Protein AF-A0A972U482-F1 (afdb_monomer)

Structure (mmCIF, N/CA/C/O backbone):
data_AF-A0A972U482-F1
#
_entry.id   AF-A0A972U482-F1
#
loop_
_atom_site.group_PDB
_atom_site.id
_atom_site.type_symbol
_atom_site.label_atom_id
_atom_site.label_alt_id
_atom_site.label_comp_id
_atom_site.label_asym_id
_atom_site.label_entity_id
_atom_site.label_seq_id
_atom_site.pdbx_PDB_ins_code
_atom_site.Cartn_x
_atom_site.Cartn_y
_atom_site.Cartn_z
_atom_site.occupancy
_atom_site.B_iso_or_equiv
_atom_site.auth_seq_id
_atom_site.auth_comp_id
_atom_site.auth_asym_id
_atom_site.auth_atom_id
_atom_site.pdbx_PDB_model_num
ATOM 1 N N . MET A 1 1 ? -13.721 5.093 20.689 1.00 85.69 1 MET A N 1
ATOM 2 C CA . MET A 1 1 ? -13.398 3.864 19.956 1.00 85.69 1 MET A CA 1
ATOM 3 C C . MET A 1 1 ? -12.427 4.243 18.854 1.00 85.69 1 MET A C 1
ATOM 5 O O . MET A 1 1 ? -12.702 5.208 18.143 1.00 85.69 1 MET A O 1
ATOM 9 N N . ALA A 1 2 ? -11.275 3.592 18.804 1.00 95.69 2 ALA A N 1
ATOM 10 C CA . ALA A 1 2 ? -10.227 3.776 17.815 1.00 95.69 2 ALA A CA 1
ATOM 11 C C . ALA A 1 2 ? -10.295 2.629 16.798 1.00 95.69 2 ALA A C 1
ATOM 13 O O . ALA A 1 2 ? -10.333 1.465 17.185 1.00 95.69 2 ALA A O 1
ATOM 14 N N . HIS A 1 3 ? -10.320 2.949 15.506 1.00 97.50 3 HIS A N 1
ATOM 15 C CA . HIS A 1 3 ? -10.452 1.966 14.426 1.00 97.50 3 HIS A CA 1
ATOM 16 C C . HIS A 1 3 ? -9.366 2.202 13.384 1.00 97.50 3 HIS A C 1
ATOM 18 O O . HIS A 1 3 ? -9.288 3.292 12.827 1.00 97.50 3 HIS A O 1
ATOM 24 N N . ALA A 1 4 ? -8.544 1.198 13.095 1.00 97.38 4 ALA A N 1
ATOM 25 C CA . ALA A 1 4 ? -7.578 1.234 12.006 1.00 97.38 4 ALA A CA 1
ATOM 26 C C . ALA A 1 4 ? -8.095 0.490 10.767 1.00 97.38 4 ALA A C 1
ATOM 28 O O . ALA A 1 4 ? -8.377 -0.702 10.830 1.00 97.38 4 ALA A O 1
ATOM 29 N N . TYR A 1 5 ? -8.130 1.161 9.619 1.00 97.56 5 TYR A N 1
ATOM 30 C CA . TYR A 1 5 ? -8.167 0.522 8.307 1.00 97.56 5 TYR A CA 1
ATOM 31 C C . TYR A 1 5 ? -6.741 0.383 7.779 1.00 97.56 5 TYR A C 1
ATOM 33 O O . TYR A 1 5 ? -6.047 1.384 7.600 1.00 97.56 5 TYR A O 1
ATOM 41 N N . VAL A 1 6 ? -6.297 -0.838 7.493 1.00 95.81 6 VAL A N 1
ATOM 42 C CA . VAL A 1 6 ? -4.950 -1.117 6.984 1.00 95.81 6 VAL A CA 1
ATOM 43 C C . VAL A 1 6 ? -5.038 -1.611 5.551 1.00 95.81 6 VAL A C 1
ATOM 45 O O . VAL A 1 6 ? -5.328 -2.772 5.280 1.00 95.81 6 VAL A O 1
ATOM 48 N N . HIS A 1 7 ? -4.766 -0.722 4.605 1.00 94.44 7 HIS A N 1
ATOM 49 C CA . HIS A 1 7 ? -4.665 -1.082 3.202 1.00 94.44 7 HIS A CA 1
ATOM 50 C C . HIS A 1 7 ? -3.297 -1.702 2.903 1.00 94.44 7 HIS A C 1
ATOM 52 O O . HIS A 1 7 ? -2.284 -1.004 2.803 1.00 94.44 7 HIS A O 1
ATOM 58 N N . ILE A 1 8 ? -3.273 -3.020 2.744 1.00 90.69 8 ILE A N 1
ATOM 59 C CA . ILE A 1 8 ? -2.047 -3.786 2.480 1.00 90.69 8 ILE A CA 1
ATOM 60 C C . ILE A 1 8 ? -1.769 -3.920 0.979 1.00 90.69 8 ILE A C 1
ATOM 62 O O . ILE A 1 8 ? -0.627 -4.118 0.577 1.00 90.69 8 ILE A O 1
ATOM 66 N N . GLY A 1 9 ? -2.804 -3.724 0.150 1.00 74.62 9 GLY A N 1
ATOM 67 C CA . GLY A 1 9 ? -2.741 -3.788 -1.310 1.00 74.62 9 GLY A CA 1
ATOM 68 C C . GLY A 1 9 ? -2.150 -5.094 -1.861 1.00 74.62 9 GLY A C 1
ATOM 69 O O . GLY A 1 9 ? -1.860 -6.036 -1.136 1.00 74.62 9 GLY A O 1
ATOM 70 N N . THR A 1 10 ? -1.939 -5.115 -3.173 1.00 75.94 10 THR A N 1
ATOM 71 C CA . THR A 1 10 ? -0.952 -5.956 -3.879 1.00 75.94 10 THR A CA 1
ATOM 72 C C . THR A 1 10 ? -0.289 -5.083 -4.940 1.00 75.94 10 THR A C 1
ATOM 74 O O . THR A 1 10 ? -0.834 -4.025 -5.293 1.00 75.94 10 THR A O 1
ATOM 77 N N . GLU A 1 11 ? 0.886 -5.462 -5.452 1.00 71.62 11 GLU A N 1
ATOM 78 C CA . GLU A 1 11 ? 1.509 -4.650 -6.495 1.00 71.62 11 GLU A CA 1
ATOM 79 C C . GLU A 1 11 ? 0.549 -4.395 -7.663 1.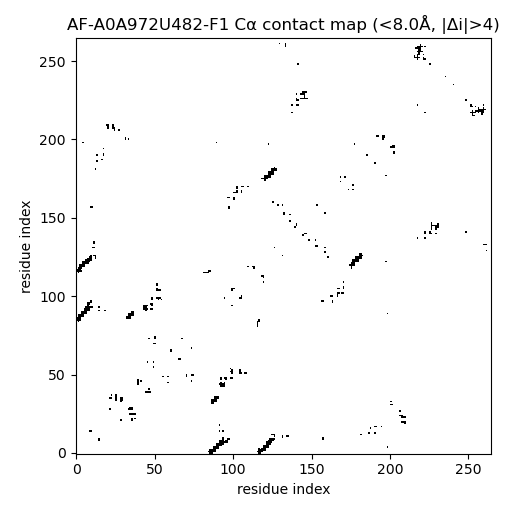00 71.62 11 GLU A C 1
ATOM 81 O O . GLU A 1 11 ? -0.231 -5.245 -8.086 1.00 71.62 11 GLU A O 1
ATOM 86 N N . LYS A 1 12 ? 0.646 -3.194 -8.238 1.00 74.94 12 LYS A N 1
ATOM 87 C CA . LYS A 1 12 ? -0.073 -2.813 -9.468 1.00 74.94 12 LYS A CA 1
ATOM 88 C C . LYS A 1 12 ? -1.600 -2.714 -9.331 1.00 74.94 12 LYS A C 1
ATOM 90 O O . LYS A 1 12 ? -2.283 -2.734 -10.352 1.00 74.94 12 LYS A O 1
ATOM 95 N N . THR A 1 13 ? -2.120 -2.493 -8.125 1.00 77.44 13 THR A N 1
ATOM 96 C CA . THR A 1 13 ? -3.551 -2.215 -7.844 1.00 77.44 13 THR A CA 1
ATOM 97 C C . THR A 1 13 ? -3.868 -0.725 -7.653 1.00 77.44 13 THR A C 1
ATOM 99 O O . THR A 1 13 ? -4.856 -0.346 -7.035 1.00 77.44 13 THR A O 1
ATOM 102 N N . GLY A 1 14 ? -3.009 0.169 -8.154 1.00 79.19 14 GLY A N 1
ATOM 103 C CA . GLY A 1 14 ? -3.200 1.616 -7.988 1.00 79.19 14 GLY A CA 1
ATOM 104 C C . GLY A 1 14 ? -2.832 2.153 -6.597 1.00 79.19 14 GLY A C 1
ATOM 105 O O . GLY A 1 14 ? -3.101 3.319 -6.312 1.00 79.19 14 GLY A O 1
ATOM 106 N N . THR A 1 15 ? -2.138 1.356 -5.774 1.00 83.31 15 THR A N 1
ATOM 107 C CA . THR A 1 15 ? -1.610 1.720 -4.441 1.00 83.31 15 THR A CA 1
ATOM 108 C C . THR A 1 15 ? -0.932 3.090 -4.414 1.00 83.31 15 THR A C 1
ATOM 110 O O . THR A 1 15 ? -1.210 3.899 -3.536 1.00 83.31 15 THR A O 1
ATOM 113 N N . THR A 1 16 ? -0.088 3.393 -5.408 1.00 84.38 16 THR A N 1
ATOM 114 C CA . THR A 1 16 ? 0.618 4.680 -5.504 1.00 84.38 16 THR A CA 1
ATOM 115 C C . THR A 1 16 ? -0.351 5.849 -5.662 1.00 84.38 16 THR A C 1
ATOM 117 O O . THR A 1 16 ? -0.156 6.883 -5.032 1.00 84.38 16 THR A O 1
ATOM 120 N N . TYR A 1 17 ? -1.397 5.691 -6.478 1.00 86.75 17 TYR A N 1
ATOM 121 C CA . TYR A 1 17 ? -2.392 6.742 -6.674 1.00 86.75 17 TYR A CA 1
ATOM 122 C C . TYR A 1 17 ? -3.230 6.948 -5.409 1.00 86.75 17 TYR A C 1
ATOM 124 O O . TYR A 1 17 ? -3.394 8.085 -4.983 1.00 86.75 17 TYR A O 1
ATOM 132 N N . ILE A 1 18 ? -3.672 5.860 -4.764 1.00 90.12 18 ILE A N 1
ATOM 133 C CA . ILE A 1 18 ? -4.380 5.911 -3.474 1.00 90.12 18 ILE A CA 1
ATOM 134 C C . ILE A 1 18 ? -3.522 6.625 -2.423 1.00 90.12 18 ILE A C 1
ATOM 136 O O . ILE A 1 18 ? -3.987 7.549 -1.767 1.00 90.12 18 ILE A O 1
ATOM 140 N N . GLN A 1 19 ? -2.253 6.242 -2.286 1.00 89.12 19 GLN A N 1
ATOM 141 C CA . GLN A 1 19 ? -1.325 6.849 -1.332 1.00 89.12 19 GLN A CA 1
ATOM 142 C C . GLN A 1 19 ? -1.083 8.337 -1.615 1.00 89.12 19 GLN A C 1
ATOM 144 O O . GLN A 1 19 ? -1.146 9.144 -0.690 1.00 89.12 19 GLN A O 1
ATOM 149 N N . ASP A 1 20 ? -0.821 8.717 -2.871 1.00 88.44 20 ASP A N 1
ATOM 150 C CA . ASP A 1 20 ? -0.643 10.123 -3.249 1.00 88.44 20 ASP A CA 1
ATOM 151 C C . ASP A 1 20 ? -1.928 10.931 -2.969 1.00 88.44 20 ASP A C 1
ATOM 153 O O . ASP A 1 20 ? -1.845 12.041 -2.448 1.00 88.44 20 ASP A O 1
ATOM 157 N N . PHE A 1 21 ? -3.109 10.360 -3.235 1.00 92.38 21 PHE A N 1
ATOM 158 C CA . PHE A 1 21 ? -4.401 10.988 -2.949 1.00 92.38 21 PHE A CA 1
ATOM 159 C C . PHE A 1 21 ? -4.624 11.189 -1.445 1.00 92.38 21 PHE A C 1
ATOM 161 O O . PHE A 1 21 ? -4.938 12.298 -1.015 1.00 92.38 21 PHE A O 1
ATOM 168 N N . LEU A 1 22 ? -4.412 10.148 -0.633 1.00 92.56 22 LEU A N 1
ATOM 169 C CA . LEU A 1 22 ? -4.522 10.222 0.827 1.00 92.56 22 LEU A CA 1
ATOM 170 C C . LEU A 1 22 ? -3.564 11.268 1.406 1.00 92.56 22 LEU A C 1
ATOM 172 O O . LEU A 1 22 ? -3.938 12.032 2.292 1.00 92.56 22 LEU A O 1
ATOM 176 N N . LYS A 1 23 ? -2.344 11.353 0.863 1.00 91.81 23 LYS A N 1
ATOM 177 C CA . LYS A 1 23 ? -1.357 12.356 1.267 1.00 91.81 23 LYS A CA 1
ATOM 178 C C . LYS A 1 23 ? -1.821 13.772 0.963 1.00 91.81 23 LYS A C 1
ATOM 180 O O . LYS A 1 23 ? -1.714 14.635 1.828 1.00 91.81 23 LYS A O 1
ATOM 185 N N . THR A 1 24 ? -2.293 14.008 -0.260 1.00 92.62 24 THR A N 1
ATOM 186 C CA . THR A 1 24 ? -2.811 15.312 -0.685 1.00 92.62 24 THR A CA 1
ATOM 187 C C . THR A 1 24 ? -3.995 15.743 0.181 1.00 92.62 24 THR A C 1
ATOM 189 O O . THR A 1 24 ? -4.099 16.914 0.519 1.00 92.62 24 THR A O 1
ATOM 192 N N . ASN A 1 25 ? -4.834 14.800 0.611 1.00 94.50 25 ASN A N 1
ATOM 193 C CA . ASN A 1 25 ? -6.072 15.083 1.333 1.00 94.50 25 ASN A CA 1
ATOM 194 C C . ASN A 1 25 ? -5.978 14.894 2.855 1.00 94.50 25 ASN A C 1
ATOM 196 O O . ASN A 1 25 ? -7.012 14.879 3.514 1.00 94.50 25 ASN A O 1
ATOM 200 N N . ALA A 1 26 ? -4.785 14.750 3.442 1.00 94.19 26 ALA A N 1
ATOM 201 C CA . ALA A 1 26 ? -4.640 14.386 4.857 1.00 94.19 26 ALA A CA 1
ATOM 202 C C . ALA A 1 26 ? -5.379 15.342 5.818 1.00 94.19 26 ALA A C 1
ATOM 204 O O . ALA A 1 26 ? -6.002 14.893 6.779 1.00 94.19 26 ALA A O 1
ATOM 205 N N . GLU A 1 27 ? -5.361 16.648 5.534 1.00 94.00 27 GLU A N 1
ATOM 206 C CA . GLU A 1 27 ? -6.088 17.656 6.320 1.00 94.00 27 GLU A CA 1
ATOM 207 C C . GLU A 1 27 ? -7.610 17.543 6.145 1.00 94.00 27 GLU A C 1
ATOM 209 O O . GLU A 1 27 ? -8.354 17.583 7.123 1.00 94.00 27 GLU A O 1
ATOM 214 N N . LEU A 1 28 ? -8.087 17.338 4.914 1.00 94.44 28 LEU A N 1
ATOM 215 C CA . LEU A 1 28 ? -9.513 17.139 4.639 1.00 94.44 28 LEU A CA 1
ATOM 216 C C . LEU A 1 28 ? -10.029 15.834 5.261 1.00 94.44 28 LEU A C 1
ATOM 218 O O . LEU A 1 28 ? -11.151 15.794 5.758 1.00 94.44 28 LEU A O 1
ATOM 222 N N . ILE A 1 29 ? -9.216 14.777 5.277 1.00 95.25 29 ILE A N 1
ATOM 223 C CA . ILE A 1 29 ? -9.533 13.506 5.939 1.00 95.25 29 ILE A CA 1
ATOM 224 C C . ILE A 1 29 ? -9.696 13.736 7.453 1.00 95.25 29 ILE A C 1
ATOM 226 O O . ILE A 1 29 ? -10.693 13.290 8.022 1.00 95.25 29 ILE A O 1
ATOM 230 N N . ALA A 1 30 ? -8.808 14.529 8.071 1.00 94.06 30 ALA A N 1
ATOM 231 C CA . ALA A 1 30 ? -8.920 14.942 9.477 1.00 94.06 30 ALA A CA 1
ATOM 232 C C . ALA A 1 30 ? -10.211 15.712 9.773 1.00 94.06 30 ALA A C 1
ATOM 234 O O . ALA A 1 30 ? -10.893 15.421 10.756 1.00 94.06 30 ALA A O 1
ATOM 235 N N . LEU A 1 31 ? -10.602 16.639 8.896 1.00 93.06 31 LEU A N 1
ATOM 236 C CA . LEU A 1 31 ? -11.870 17.366 9.022 1.00 93.06 31 LEU A CA 1
ATOM 237 C C . LEU A 1 31 ? -13.105 16.460 8.890 1.00 93.06 31 LEU A C 1
ATOM 239 O O . LEU A 1 31 ? -14.163 16.800 9.413 1.00 93.06 31 LEU A O 1
ATOM 243 N N . ASN A 1 32 ? -12.968 15.304 8.237 1.00 91.31 32 ASN A N 1
ATOM 244 C CA . ASN A 1 32 ? -14.014 14.286 8.117 1.00 91.31 32 ASN A CA 1
ATOM 245 C C . ASN A 1 32 ? -13.913 13.185 9.194 1.00 91.31 32 ASN A C 1
ATOM 247 O O . ASN A 1 32 ? -14.545 12.140 9.063 1.00 91.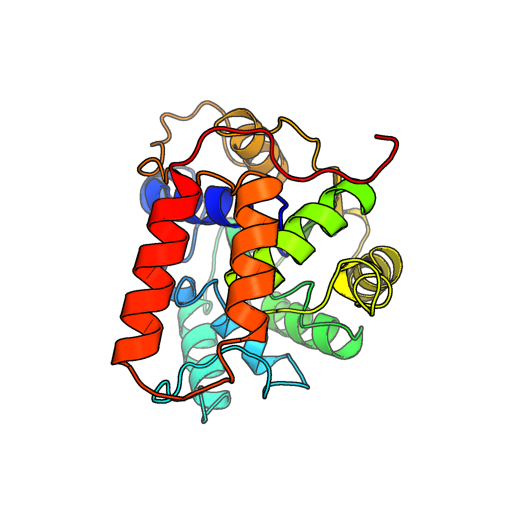31 32 ASN A O 1
ATOM 251 N N . GLY A 1 33 ? -13.154 13.416 10.273 1.00 90.88 33 GLY A N 1
ATOM 252 C CA . GLY A 1 33 ? -13.123 12.536 11.446 1.00 90.88 33 GLY A CA 1
ATOM 253 C C . GLY A 1 33 ? -12.229 11.301 11.313 1.00 90.88 33 GLY A C 1
ATOM 254 O O . GLY A 1 33 ? -12.388 10.355 12.085 1.00 90.88 33 GLY A O 1
ATOM 255 N N . ALA A 1 34 ? -11.297 11.298 10.359 1.00 95.19 34 ALA A N 1
ATOM 256 C CA . ALA A 1 34 ? -10.331 10.221 10.177 1.00 95.19 34 ALA A CA 1
ATOM 257 C C . ALA A 1 34 ? -8.895 10.750 10.088 1.00 95.19 34 ALA A C 1
ATOM 259 O O . ALA A 1 34 ? -8.657 11.915 9.805 1.00 95.19 34 ALA A O 1
ATOM 260 N N . HIS A 1 35 ? -7.905 9.892 10.281 1.00 94.69 35 HIS A N 1
ATOM 261 C CA . HIS A 1 35 ? -6.501 10.270 10.291 1.00 94.69 35 HIS A CA 1
ATOM 262 C C . HIS A 1 35 ? -5.736 9.481 9.241 1.00 94.69 35 HIS A C 1
ATOM 264 O O . HIS A 1 35 ? -5.738 8.251 9.239 1.00 94.69 35 HIS A O 1
ATOM 270 N N . PHE A 1 36 ? -5.039 10.199 8.361 1.00 92.88 36 PHE A N 1
ATOM 271 C CA . PHE A 1 36 ? -4.052 9.605 7.472 1.00 92.88 36 PHE A CA 1
ATOM 272 C C . PHE A 1 36 ? -2.638 10.029 7.908 1.00 92.88 36 PHE A C 1
ATOM 274 O O . PHE A 1 36 ? -2.239 11.180 7.698 1.00 92.88 36 PHE A O 1
ATOM 281 N N . PRO A 1 37 ? -1.866 9.134 8.544 1.00 87.25 37 PRO A N 1
ATOM 282 C CA . PRO A 1 37 ? -0.574 9.462 9.127 1.00 87.25 37 PRO A CA 1
ATOM 283 C C . PRO A 1 37 ? 0.527 9.595 8.062 1.00 87.25 37 PRO A C 1
ATOM 285 O O . PRO A 1 37 ? 1.253 8.658 7.723 1.00 87.25 37 PRO A O 1
ATOM 288 N N . THR A 1 38 ? 0.698 10.814 7.548 1.00 82.62 38 THR A N 1
ATOM 289 C CA . THR A 1 38 ? 1.663 11.130 6.477 1.00 82.62 38 THR A CA 1
ATOM 290 C C . THR A 1 38 ? 3.128 10.897 6.863 1.00 82.62 38 THR A C 1
ATOM 292 O O . THR A 1 38 ? 3.974 10.721 5.985 1.00 82.62 38 THR A O 1
ATOM 295 N N . TYR A 1 39 ? 3.445 10.849 8.158 1.00 74.38 39 TYR A N 1
ATOM 296 C CA . TYR A 1 39 ? 4.802 10.629 8.664 1.00 74.38 39 TYR A CA 1
ATOM 297 C C . TYR A 1 39 ? 5.336 9.213 8.397 1.00 74.38 39 TYR A C 1
ATOM 299 O O . TYR A 1 39 ? 6.554 9.028 8.341 1.00 74.38 39 TYR A O 1
ATOM 307 N N . PHE A 1 40 ? 4.466 8.222 8.170 1.00 65.50 40 PHE A N 1
ATOM 308 C CA . PHE A 1 40 ? 4.911 6.891 7.752 1.00 65.50 40 PHE A CA 1
ATOM 309 C C . PHE A 1 40 ? 5.315 6.855 6.270 1.00 65.50 40 PHE A C 1
ATOM 311 O O . PHE A 1 40 ? 6.093 5.989 5.876 1.00 65.50 40 PHE A O 1
ATOM 318 N N . MET A 1 41 ? 4.874 7.816 5.443 1.00 64.19 41 MET A N 1
ATOM 319 C CA . MET A 1 41 ? 4.953 7.737 3.973 1.00 64.19 41 MET A CA 1
ATOM 320 C C . MET A 1 41 ? 6.353 7.866 3.367 1.00 64.19 41 MET A C 1
ATOM 322 O O . MET A 1 41 ? 6.509 7.934 2.141 1.00 64.19 41 MET A O 1
ATOM 326 N N . PHE A 1 42 ? 7.399 7.877 4.186 1.00 58.12 42 PHE A N 1
ATOM 327 C CA . PHE A 1 42 ? 8.746 7.718 3.671 1.00 58.12 42 PHE A CA 1
ATOM 328 C C . PHE A 1 42 ? 8.889 6.335 3.013 1.00 58.12 42 PHE A C 1
ATOM 330 O O . PHE A 1 42 ? 8.593 5.311 3.622 1.00 58.12 42 PHE A O 1
ATOM 337 N N . ARG A 1 43 ? 9.320 6.315 1.741 1.00 58.47 43 ARG A N 1
ATOM 338 C CA . ARG A 1 43 ? 9.561 5.093 0.945 1.00 58.47 43 ARG A CA 1
ATOM 339 C C . ARG A 1 43 ? 8.407 4.075 1.013 1.00 58.47 43 ARG A C 1
ATOM 341 O O . ARG A 1 43 ? 8.636 2.918 1.322 1.00 58.47 43 ARG A O 1
ATOM 348 N N . ARG A 1 44 ? 7.172 4.495 0.704 1.00 63.31 44 ARG A N 1
ATOM 349 C CA . ARG A 1 44 ? 5.984 3.607 0.643 1.00 63.31 44 ARG A CA 1
ATOM 350 C C . ARG A 1 44 ? 5.671 2.883 1.961 1.00 63.31 44 ARG A C 1
ATOM 352 O O . ARG A 1 44 ? 5.219 1.743 1.946 1.00 63.31 44 ARG A O 1
ATOM 359 N N . ASN A 1 45 ? 5.889 3.560 3.088 1.00 69.06 45 ASN A N 1
ATOM 360 C CA . ASN A 1 45 ? 5.562 3.055 4.422 1.00 69.06 45 ASN A CA 1
ATOM 361 C C . ASN A 1 45 ? 6.367 1.823 4.860 1.00 69.06 45 ASN A C 1
ATOM 363 O O . ASN A 1 45 ? 5.924 1.087 5.733 1.00 69.06 45 ASN A O 1
ATOM 367 N N . LEU A 1 46 ? 7.588 1.634 4.341 1.00 72.38 46 LEU A N 1
ATOM 368 C CA . LEU A 1 46 ? 8.481 0.548 4.773 1.00 72.38 46 LEU A CA 1
ATOM 369 C C . LEU A 1 46 ? 8.742 0.531 6.286 1.00 72.38 46 LEU A C 1
ATOM 371 O O . LEU A 1 46 ? 8.989 -0.530 6.847 1.00 72.38 46 LEU A O 1
ATOM 375 N N . ARG A 1 47 ? 8.630 1.679 6.967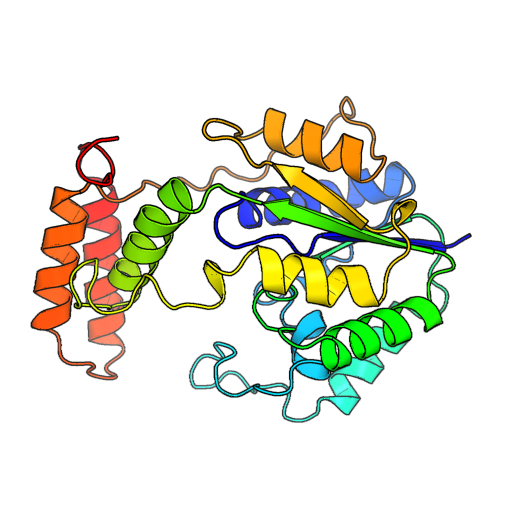 1.00 76.81 47 ARG A N 1
ATOM 376 C CA . ARG A 1 47 ? 8.739 1.760 8.433 1.00 76.81 47 ARG A CA 1
ATOM 377 C C . ARG A 1 47 ? 7.667 0.948 9.172 1.00 76.81 47 ARG A C 1
ATOM 379 O O . ARG A 1 47 ? 7.929 0.546 10.293 1.00 76.81 47 ARG A O 1
ATOM 386 N N . LEU A 1 48 ? 6.511 0.700 8.548 1.00 81.50 48 LEU A N 1
ATOM 387 C CA . LEU A 1 48 ? 5.452 -0.163 9.086 1.00 81.50 48 LEU A CA 1
ATOM 388 C C . LEU A 1 48 ? 5.701 -1.656 8.823 1.00 81.50 48 LEU A C 1
ATOM 390 O O . LEU A 1 48 ? 5.018 -2.486 9.401 1.00 81.50 48 LEU A O 1
ATOM 394 N N . VAL A 1 49 ? 6.647 -1.998 7.943 1.00 84.25 49 VAL A N 1
ATOM 395 C CA . VAL A 1 49 ? 6.878 -3.375 7.472 1.00 84.25 49 VAL A CA 1
ATOM 396 C C . VAL A 1 49 ? 8.155 -3.959 8.067 1.00 84.25 49 VAL A C 1
ATOM 398 O O . VAL A 1 49 ? 8.151 -5.064 8.597 1.00 84.25 49 VAL A O 1
ATOM 401 N N . VAL A 1 50 ? 9.249 -3.192 8.017 1.00 83.00 50 VAL A N 1
ATOM 402 C CA . VAL A 1 50 ? 10.597 -3.613 8.441 1.00 83.00 50 VAL A CA 1
ATOM 403 C C . VAL A 1 50 ? 10.646 -4.225 9.848 1.00 83.00 50 VAL A C 1
ATOM 405 O O . VAL A 1 50 ? 11.367 -5.212 10.006 1.00 83.00 50 VAL A O 1
ATOM 408 N N . PRO A 1 51 ? 9.931 -3.701 10.868 1.00 85.88 51 PRO A N 1
ATOM 409 C CA . PRO A 1 51 ? 10.002 -4.284 12.206 1.00 85.88 51 PRO A CA 1
ATOM 410 C C . PRO A 1 51 ? 9.516 -5.735 12.267 1.00 85.88 51 PRO A C 1
ATOM 412 O O . PRO A 1 51 ? 10.063 -6.528 13.033 1.00 85.88 51 PRO A O 1
ATOM 415 N N . PHE A 1 52 ? 8.542 -6.082 11.425 1.00 88.44 52 PHE A N 1
ATOM 416 C CA . PHE A 1 52 ? 7.836 -7.361 11.461 1.00 88.44 52 PHE A CA 1
ATOM 417 C C . PHE A 1 52 ? 8.354 -8.358 10.424 1.00 88.44 52 PHE A C 1
ATOM 419 O O . PHE A 1 52 ? 8.259 -9.554 10.656 1.00 88.44 52 PHE A O 1
ATOM 426 N N . ALA A 1 53 ? 8.955 -7.890 9.327 1.00 84.75 53 ALA A N 1
ATOM 427 C CA . ALA A 1 53 ? 9.533 -8.763 8.309 1.00 84.75 53 ALA A CA 1
ATOM 428 C C . ALA A 1 53 ? 10.800 -9.477 8.818 1.00 84.75 53 ALA A C 1
ATOM 430 O O . ALA A 1 53 ? 11.721 -8.842 9.356 1.00 84.75 53 ALA A O 1
ATOM 431 N N . ARG A 1 54 ? 10.872 -10.793 8.601 1.00 74.44 54 ARG A N 1
ATOM 432 C CA . ARG A 1 54 ? 12.018 -11.656 8.911 1.00 74.44 54 ARG A CA 1
ATOM 433 C C . ARG A 1 54 ? 13.157 -11.442 7.921 1.00 74.44 54 ARG A C 1
ATOM 435 O O . ARG A 1 54 ? 14.310 -11.317 8.332 1.00 74.44 54 ARG A O 1
ATOM 442 N N . GLU A 1 55 ? 12.838 -11.358 6.631 1.00 68.94 55 GLU A N 1
ATOM 443 C CA . GLU A 1 55 ? 13.805 -11.086 5.564 1.00 68.94 55 GLU A CA 1
ATOM 444 C C . GLU A 1 55 ? 13.860 -9.588 5.251 1.00 68.94 55 GLU A C 1
ATOM 446 O O . GLU A 1 55 ? 12.968 -8.995 4.642 1.00 68.94 55 GLU A O 1
ATOM 451 N N . ARG A 1 56 ? 14.937 -8.951 5.719 1.00 66.44 56 ARG A N 1
ATOM 452 C CA . ARG A 1 56 ? 15.104 -7.488 5.694 1.00 66.44 56 ARG A CA 1
ATOM 453 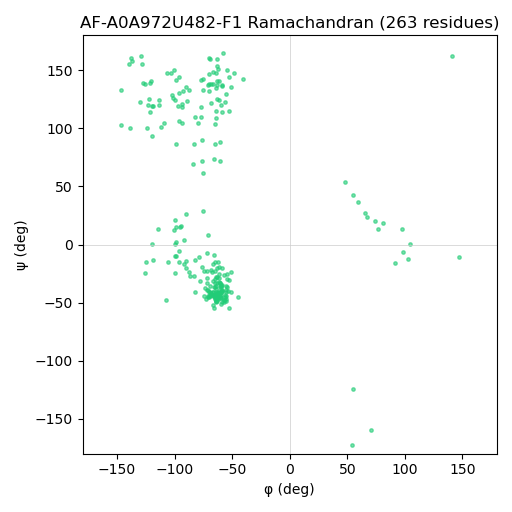C C . ARG A 1 56 ? 16.086 -7.010 4.627 1.00 66.44 56 ARG A C 1
ATOM 455 O O . ARG A 1 56 ? 16.090 -5.822 4.308 1.00 66.44 56 ARG A O 1
ATOM 462 N N . ASP A 1 57 ? 16.884 -7.924 4.079 1.00 51.75 57 ASP A N 1
ATOM 463 C CA . ASP A 1 57 ? 18.001 -7.623 3.177 1.00 51.75 57 ASP A CA 1
ATOM 464 C C . ASP A 1 57 ? 17.536 -7.160 1.786 1.00 51.75 57 ASP A C 1
ATOM 466 O O . ASP A 1 57 ? 18.179 -6.311 1.170 1.00 51.75 57 ASP A O 1
ATOM 470 N N . ASP A 1 58 ? 16.362 -7.620 1.343 1.00 50.41 58 ASP A N 1
ATOM 471 C CA . ASP A 1 58 ? 15.762 -7.246 0.055 1.00 50.41 58 ASP A CA 1
ATOM 472 C C . ASP A 1 58 ? 14.829 -6.031 0.154 1.00 50.41 58 ASP A C 1
ATOM 474 O O . ASP A 1 58 ? 14.114 -5.685 -0.796 1.00 50.41 58 ASP A O 1
ATOM 478 N N . ILE A 1 59 ? 14.712 -5.407 1.329 1.00 56.31 59 ILE A N 1
ATOM 479 C CA . ILE A 1 59 ? 13.983 -4.147 1.471 1.00 56.31 59 ILE A CA 1
ATOM 480 C C . ILE A 1 59 ? 14.909 -3.069 0.915 1.00 56.31 59 ILE A C 1
ATOM 482 O O . ILE A 1 59 ? 15.948 -2.791 1.494 1.00 56.31 59 ILE A O 1
ATOM 486 N N . ASP A 1 60 ? 14.546 -2.522 -0.244 1.00 47.53 60 ASP A N 1
ATOM 487 C CA . ASP A 1 60 ? 15.369 -1.695 -1.138 1.00 47.53 60 ASP A CA 1
ATOM 488 C C . ASP A 1 60 ? 15.875 -0.386 -0.471 1.00 47.53 60 ASP A C 1
ATOM 490 O O . ASP A 1 60 ? 15.409 0.731 -0.741 1.00 47.53 60 ASP A O 1
ATOM 494 N N . PHE A 1 61 ? 16.832 -0.515 0.451 1.00 48.53 61 PHE A N 1
ATOM 495 C CA . PHE A 1 61 ? 17.624 0.571 1.008 1.00 48.53 61 PHE A CA 1
ATOM 496 C C . PHE A 1 61 ? 18.670 0.932 -0.042 1.00 48.53 61 PHE A C 1
ATOM 498 O O . PHE A 1 61 ? 19.505 0.113 -0.425 1.00 48.53 61 PHE A O 1
ATOM 505 N N . LYS A 1 62 ? 18.646 2.169 -0.552 1.00 39.12 62 LYS A N 1
ATOM 506 C CA . LYS A 1 62 ? 19.689 2.585 -1.495 1.00 39.12 62 LYS A CA 1
ATOM 507 C C . LYS A 1 62 ? 21.048 2.529 -0.789 1.00 39.12 62 LYS A C 1
ATOM 509 O O . LYS A 1 62 ? 21.112 2.816 0.402 1.00 39.12 62 LYS A O 1
ATOM 514 N N . PRO A 1 63 ? 22.156 2.283 -1.506 1.00 34.62 63 PRO A N 1
ATOM 515 C CA . PRO A 1 63 ? 23.492 2.412 -0.932 1.00 34.62 63 PRO A CA 1
ATOM 516 C C . PRO A 1 63 ? 23.679 3.798 -0.285 1.00 34.62 63 PRO A C 1
ATOM 518 O O . PRO A 1 63 ? 23.631 4.818 -0.977 1.00 34.62 63 PRO A O 1
ATOM 521 N N . GLY A 1 64 ? 23.853 3.831 1.041 1.00 37.84 64 GLY A N 1
ATOM 522 C CA . GLY A 1 64 ? 23.944 5.053 1.855 1.00 37.84 64 GLY A CA 1
ATOM 523 C C . GLY A 1 64 ? 22.677 5.412 2.646 1.00 37.84 64 GLY A C 1
ATOM 524 O O . GLY A 1 64 ? 22.752 6.245 3.550 1.00 37.84 64 GLY A O 1
ATOM 525 N N . ASP A 1 65 ? 21.543 4.768 2.362 1.00 45.34 65 ASP A N 1
ATOM 526 C CA . ASP A 1 65 ? 20.405 4.740 3.273 1.00 45.34 65 ASP A CA 1
ATOM 527 C C . ASP A 1 65 ? 20.837 3.897 4.478 1.00 45.34 65 ASP A C 1
ATOM 529 O O . ASP A 1 65 ? 21.228 2.735 4.343 1.00 45.34 65 ASP A O 1
ATOM 533 N N . LYS A 1 66 ? 20.788 4.479 5.677 1.00 45.91 66 LYS A N 1
ATOM 534 C CA . LYS A 1 66 ? 20.767 3.651 6.874 1.00 45.91 66 LYS A CA 1
ATOM 535 C C . LYS A 1 66 ? 19.455 2.875 6.768 1.00 45.91 66 LYS A C 1
ATOM 537 O O . LYS A 1 66 ? 18.392 3.474 6.935 1.00 45.91 66 LYS A O 1
ATOM 542 N N . SER A 1 67 ? 19.515 1.567 6.496 1.00 50.53 67 SER A N 1
ATOM 543 C CA . SER A 1 67 ? 18.507 0.665 7.065 1.00 50.53 67 SER A CA 1
ATOM 544 C C . SER A 1 67 ? 18.267 1.134 8.503 1.00 50.53 67 SER A C 1
ATOM 546 O O . SER A 1 67 ? 19.234 1.612 9.118 1.00 50.53 67 SER A O 1
ATOM 548 N N . PRO A 1 68 ? 17.043 1.113 9.052 1.00 53.56 68 PRO A N 1
ATOM 549 C CA . PRO A 1 68 ? 16.908 1.278 10.480 1.00 53.56 68 PRO A CA 1
ATOM 550 C C . PRO A 1 68 ? 17.668 0.113 11.117 1.00 53.56 68 PRO A C 1
ATOM 552 O O . PRO A 1 68 ? 17.134 -0.960 11.350 1.00 53.56 68 PRO A O 1
ATOM 555 N N . THR A 1 69 ? 18.965 0.318 11.343 1.00 57.56 69 THR A N 1
ATOM 556 C CA . THR A 1 69 ? 19.856 -0.603 12.039 1.00 57.56 69 THR A CA 1
ATOM 557 C C . THR A 1 69 ? 19.382 -0.787 13.472 1.00 57.56 69 THR A C 1
ATOM 559 O O . THR A 1 69 ? 19.806 -1.720 14.137 1.00 57.56 69 THR A O 1
ATOM 562 N N . ASP A 1 70 ? 18.499 0.107 13.918 1.00 73.94 70 ASP A N 1
ATOM 563 C CA . ASP A 1 70 ? 17.820 0.094 15.191 1.00 73.94 70 ASP A CA 1
ATOM 564 C C . ASP A 1 70 ? 16.303 0.025 14.955 1.00 73.94 70 ASP A C 1
ATOM 566 O O . ASP A 1 70 ? 15.637 1.027 14.681 1.00 73.94 70 ASP A O 1
ATOM 570 N N . ILE A 1 71 ? 15.780 -1.199 14.959 1.00 79.38 71 ILE A N 1
ATOM 571 C CA . ILE A 1 71 ? 14.348 -1.480 14.803 1.00 79.38 71 ILE A CA 1
ATOM 572 C C . ILE A 1 71 ? 13.585 -1.076 16.056 1.00 79.38 71 ILE A C 1
ATOM 574 O O . ILE A 1 71 ? 12.467 -0.580 15.939 1.00 79.38 71 ILE A O 1
ATOM 578 N N . ASP A 1 72 ? 14.212 -1.209 17.221 1.00 80.94 72 ASP A N 1
ATOM 579 C CA . ASP A 1 72 ? 13.630 -0.809 18.496 1.00 80.94 72 ASP A CA 1
ATOM 580 C C . ASP A 1 72 ? 13.381 0.703 18.505 1.00 80.94 72 ASP A C 1
ATOM 582 O O . ASP A 1 72 ? 12.303 1.150 18.885 1.00 80.94 72 ASP A O 1
ATOM 586 N N . ALA A 1 73 ? 14.315 1.501 17.977 1.00 81.12 73 ALA A N 1
ATOM 587 C CA . ALA A 1 73 ? 14.109 2.937 17.798 1.00 81.12 73 ALA A CA 1
ATOM 588 C C . ALA A 1 73 ? 13.000 3.270 16.787 1.00 81.12 73 ALA A C 1
ATOM 590 O O . ALA A 1 73 ? 12.316 4.284 16.940 1.00 81.12 73 ALA A O 1
ATOM 591 N N . VAL A 1 74 ? 12.813 2.450 15.741 1.00 82.00 74 VAL A N 1
ATOM 592 C CA . VAL A 1 74 ? 11.675 2.631 14.829 1.00 82.00 74 VAL A CA 1
ATOM 593 C C . VAL A 1 74 ? 10.382 2.377 15.572 1.00 82.00 74 VAL A C 1
ATOM 595 O O . VAL A 1 74 ? 9.549 3.275 15.554 1.00 82.00 74 VAL A O 1
ATOM 598 N N . LEU A 1 75 ? 10.241 1.210 16.208 1.00 84.69 75 LEU A N 1
ATOM 599 C CA . LEU A 1 75 ? 9.050 0.828 16.965 1.00 84.69 75 LEU A CA 1
ATOM 600 C C . LEU A 1 75 ? 8.726 1.871 18.029 1.00 84.69 75 LEU A C 1
ATOM 602 O O . LEU A 1 75 ? 7.611 2.366 18.035 1.00 84.69 75 LEU A O 1
ATOM 606 N N . LEU A 1 76 ? 9.714 2.328 18.801 1.00 87.25 76 LEU A N 1
ATOM 607 C CA . LEU A 1 76 ? 9.521 3.376 19.802 1.00 87.25 76 LEU A CA 1
ATOM 608 C C . LEU A 1 76 ? 8.933 4.670 19.204 1.00 87.25 76 LEU A C 1
ATOM 610 O O . LEU A 1 76 ? 7.982 5.216 19.754 1.00 87.25 76 LEU A O 1
ATOM 614 N N . ASP A 1 77 ? 9.439 5.147 18.057 1.00 85.50 77 ASP A N 1
ATOM 615 C CA . ASP A 1 77 ? 8.858 6.316 17.367 1.00 85.50 77 ASP A CA 1
ATOM 616 C C . ASP A 1 77 ? 7.448 6.034 16.823 1.00 85.50 77 ASP A C 1
ATOM 618 O O . ASP A 1 77 ? 6.639 6.957 16.753 1.00 85.50 77 ASP A O 1
ATOM 622 N N . LEU A 1 78 ? 7.123 4.801 16.414 1.00 86.44 78 LEU A N 1
ATOM 623 C CA . LEU A 1 78 ? 5.752 4.470 16.004 1.00 86.44 78 LEU A CA 1
ATOM 624 C C . LEU A 1 78 ? 4.819 4.440 17.223 1.00 86.44 78 LEU A C 1
ATOM 626 O O . LEU A 1 78 ? 3.746 5.041 17.173 1.00 86.44 78 LEU A O 1
ATOM 630 N N . ASP A 1 79 ? 5.250 3.805 18.309 1.00 90.38 79 ASP A N 1
ATOM 631 C CA . ASP A 1 79 ? 4.508 3.648 19.555 1.00 90.38 79 ASP A CA 1
ATOM 632 C C . ASP A 1 79 ? 4.171 5.012 20.161 1.00 90.38 79 ASP A C 1
ATOM 634 O O . ASP A 1 79 ? 3.024 5.265 20.524 1.00 90.38 79 ASP A O 1
ATOM 638 N N . GLU A 1 80 ? 5.135 5.938 20.202 1.00 90.31 80 GLU A N 1
ATOM 639 C CA . GLU A 1 80 ? 4.911 7.311 20.671 1.00 90.31 80 GLU A CA 1
ATOM 640 C C . GLU A 1 80 ? 3.847 8.048 19.844 1.00 90.31 80 GLU A C 1
ATOM 642 O O . GLU A 1 80 ? 3.078 8.842 20.386 1.00 90.31 80 GLU A O 1
ATOM 647 N N . ARG A 1 81 ? 3.777 7.787 18.534 1.00 89.00 81 ARG A N 1
ATOM 648 C CA . ARG A 1 81 ? 2.835 8.458 17.623 1.00 89.00 81 ARG A CA 1
ATOM 649 C C . ARG A 1 81 ? 1.443 7.840 17.620 1.00 89.00 81 ARG A C 1
ATOM 651 O O . ARG A 1 81 ? 0.486 8.535 17.286 1.00 89.00 81 ARG A O 1
ATOM 658 N N . LEU A 1 82 ? 1.346 6.550 17.928 1.00 91.44 82 LEU A N 1
ATOM 659 C CA . LEU A 1 82 ? 0.083 5.818 18.025 1.00 91.44 82 LEU A CA 1
ATOM 660 C C . LEU A 1 82 ? -0.489 5.828 19.446 1.00 91.44 82 LEU A C 1
ATOM 662 O O . LEU A 1 82 ? -1.678 5.570 19.632 1.00 91.44 82 LEU A O 1
ATOM 666 N N . SER A 1 83 ? 0.323 6.163 20.449 1.00 91.75 83 SER A N 1
ATOM 667 C CA . SER A 1 83 ? -0.120 6.289 21.833 1.00 91.75 83 SER A CA 1
ATOM 668 C C . SER A 1 83 ? -1.276 7.284 21.955 1.00 91.75 83 SER A C 1
ATOM 670 O O . SER A 1 83 ? -1.174 8.451 21.575 1.00 91.75 83 SER A O 1
ATOM 672 N N . GLY A 1 84 ? -2.402 6.807 22.489 1.00 89.31 84 GLY A N 1
ATOM 673 C CA . GLY A 1 84 ? -3.617 7.606 22.628 1.00 89.31 84 GLY A CA 1
ATOM 674 C C . GLY A 1 84 ? -4.370 7.850 21.318 1.00 89.31 84 GLY A C 1
ATOM 675 O O . GLY A 1 84 ? -5.156 8.797 21.262 1.00 89.31 84 GLY A O 1
ATOM 676 N N . ALA A 1 85 ? -4.152 7.029 20.282 1.00 91.75 85 ALA A N 1
ATOM 677 C CA . ALA A 1 85 ? -4.930 7.075 19.050 1.00 91.75 85 ALA A CA 1
ATOM 678 C C . ALA A 1 85 ? -6.440 7.028 19.338 1.00 91.75 85 ALA A C 1
ATOM 680 O O . ALA A 1 85 ? -6.934 6.262 20.164 1.00 91.75 85 ALA A O 1
ATOM 681 N N . GLN A 1 86 ? -7.189 7.884 18.645 1.00 92.25 86 GLN A N 1
ATOM 682 C CA . GLN A 1 86 ? -8.646 7.946 18.709 1.00 92.25 86 GLN A CA 1
ATOM 683 C C . GLN A 1 86 ? -9.218 8.111 17.305 1.00 92.25 86 GLN A C 1
ATOM 685 O O . GLN A 1 86 ? -8.534 8.593 16.399 1.00 92.25 86 GLN A O 1
ATOM 690 N N . GLY A 1 87 ? -10.488 7.736 17.147 1.00 94.00 87 GLY A N 1
ATOM 691 C CA . GLY A 1 87 ? -11.203 7.853 15.881 1.00 94.00 87 GLY A CA 1
ATOM 692 C C . GLY A 1 87 ? -10.708 6.865 14.829 1.00 94.00 87 GLY A C 1
ATOM 693 O O . GLY A 1 87 ? -10.096 5.844 15.147 1.00 94.00 87 GLY A O 1
ATOM 694 N N . THR A 1 88 ? -10.997 7.171 13.569 1.00 96.50 88 THR A N 1
ATOM 695 C CA . THR A 1 88 ? -10.636 6.313 12.438 1.00 96.50 88 THR A CA 1
ATOM 696 C C . THR A 1 88 ? -9.235 6.645 11.942 1.00 96.50 88 THR A C 1
ATOM 698 O O . THR A 1 88 ? -8.916 7.807 11.724 1.00 96.50 88 THR A O 1
ATOM 701 N N . TRP A 1 89 ? -8.402 5.639 11.713 1.00 96.44 89 TRP A N 1
ATOM 702 C CA . TRP A 1 89 ? -7.064 5.762 11.144 1.00 96.44 89 TRP A CA 1
ATOM 703 C C . TRP A 1 89 ? -6.970 4.950 9.862 1.00 96.44 89 TRP A C 1
ATOM 705 O O . TRP A 1 89 ? -7.509 3.854 9.776 1.00 96.44 89 TRP A O 1
ATOM 715 N N . ILE A 1 90 ? -6.283 5.484 8.857 1.00 95.38 90 ILE A N 1
ATOM 716 C CA . ILE A 1 90 ? -6.113 4.828 7.560 1.00 95.38 90 ILE A CA 1
ATOM 717 C C . ILE A 1 90 ? -4.623 4.653 7.310 1.00 95.38 90 ILE A C 1
ATOM 719 O O . ILE A 1 90 ? -3.895 5.618 7.105 1.00 95.38 90 ILE A O 1
ATOM 723 N N . PHE A 1 91 ? -4.166 3.412 7.277 1.00 93.00 91 PHE A N 1
ATOM 724 C CA . PHE A 1 91 ? -2.812 3.037 6.899 1.00 93.00 91 PHE A CA 1
ATOM 725 C C . PHE A 1 91 ? -2.826 2.481 5.477 1.00 93.00 91 PHE A C 1
ATOM 727 O O . PHE A 1 91 ? -3.801 1.870 5.049 1.00 93.00 91 PHE A O 1
ATOM 734 N N . SER A 1 92 ? -1.755 2.692 4.713 1.00 90.06 92 SER A N 1
ATOM 735 C CA . SER A 1 92 ? -1.661 2.163 3.347 1.00 90.06 92 SER A CA 1
ATOM 736 C C . SER A 1 92 ? -0.228 1.790 3.009 1.00 90.06 92 SER A C 1
ATOM 738 O O . SER A 1 92 ? 0.570 2.671 2.713 1.00 90.06 92 SER A O 1
ATOM 740 N N . ALA A 1 93 ? 0.125 0.508 3.029 1.00 86.88 93 ALA A N 1
ATOM 741 C CA . ALA A 1 93 ? 1.494 0.040 2.818 1.00 86.88 93 ALA A CA 1
ATOM 742 C C . ALA A 1 93 ? 1.522 -1.219 1.937 1.00 86.88 93 ALA A C 1
ATOM 744 O O . ALA A 1 93 ? 1.333 -2.328 2.416 1.00 86.88 93 ALA A O 1
ATOM 745 N N . GLU A 1 94 ? 1.825 -1.033 0.647 1.00 78.06 94 GLU A N 1
ATOM 746 C CA . GLU A 1 94 ? 1.903 -2.094 -0.383 1.00 78.06 94 GLU A CA 1
ATOM 747 C C . GLU A 1 94 ? 2.901 -3.213 -0.044 1.00 78.06 94 GLU A C 1
ATOM 749 O O . GLU A 1 94 ? 2.776 -4.340 -0.511 1.00 78.06 94 GLU A O 1
ATOM 754 N N . HIS A 1 95 ? 3.917 -2.906 0.763 1.00 81.50 95 HIS A N 1
ATOM 755 C CA . HIS A 1 95 ? 4.919 -3.890 1.153 1.00 81.50 95 HIS A CA 1
ATOM 756 C C . HIS A 1 95 ? 4.446 -4.833 2.266 1.00 81.50 95 HIS A C 1
ATOM 758 O O . HIS A 1 95 ? 5.111 -5.833 2.490 1.00 81.50 95 HIS A O 1
ATOM 764 N N . LEU A 1 96 ? 3.312 -4.566 2.929 1.00 88.19 96 LEU A N 1
ATOM 765 C CA . LEU A 1 96 ? 2.784 -5.469 3.957 1.00 88.19 96 LEU A CA 1
ATOM 766 C C . LEU A 1 96 ? 2.413 -6.831 3.361 1.00 88.19 96 LEU A C 1
ATOM 768 O O . LEU A 1 96 ? 2.861 -7.847 3.871 1.00 88.19 96 LEU A O 1
ATOM 772 N N . SER A 1 97 ? 1.677 -6.865 2.246 1.00 85.88 97 SER A N 1
ATOM 773 C CA . SER A 1 97 ? 1.245 -8.130 1.631 1.00 85.88 97 SER A CA 1
ATOM 774 C C . SER A 1 97 ? 2.356 -8.885 0.900 1.00 85.88 97 SER A C 1
ATOM 776 O O . SER A 1 97 ? 2.247 -10.087 0.705 1.00 85.88 97 SER A O 1
ATOM 778 N N . SER A 1 98 ? 3.416 -8.190 0.475 1.00 80.00 98 SER A N 1
ATOM 779 C CA . SER A 1 98 ? 4.533 -8.803 -0.258 1.00 80.00 98 SER A CA 1
ATOM 780 C C . SER A 1 98 ? 5.721 -9.189 0.621 1.00 80.00 98 SER A C 1
ATOM 782 O O . SER A 1 98 ? 6.594 -9.901 0.135 1.00 80.00 98 SER A O 1
ATOM 784 N N . ARG A 1 99 ? 5.803 -8.686 1.863 1.00 82.00 99 ARG A N 1
ATOM 785 C CA . ARG A 1 99 ? 6.952 -8.900 2.767 1.00 82.00 99 ARG A CA 1
ATOM 786 C C . ARG A 1 99 ? 6.603 -9.489 4.126 1.00 82.00 99 ARG A C 1
ATOM 788 O O . ARG A 1 99 ? 7.527 -9.888 4.818 1.00 82.00 99 ARG A O 1
ATOM 795 N N . LEU A 1 100 ? 5.331 -9.487 4.521 1.00 88.00 100 LEU A N 1
ATOM 796 C CA . LEU A 1 100 ? 4.851 -10.327 5.616 1.00 88.00 100 LEU A CA 1
ATOM 797 C C . LEU A 1 100 ? 4.204 -11.542 4.952 1.00 88.00 100 LEU A C 1
ATOM 799 O O . LEU A 1 100 ? 3.025 -11.502 4.595 1.00 88.00 100 LEU A O 1
ATOM 803 N N . ASP A 1 101 ? 5.025 -12.546 4.653 1.00 79.19 101 ASP A N 1
ATOM 804 C CA . ASP A 1 101 ? 4.629 -13.709 3.853 1.00 79.19 101 ASP A CA 1
ATOM 805 C C . ASP A 1 101 ? 4.294 -14.935 4.713 1.00 79.19 101 ASP A C 1
ATOM 807 O O . ASP A 1 101 ? 3.677 -15.883 4.224 1.00 79.19 101 ASP A O 1
ATOM 811 N N . THR A 1 102 ? 4.592 -14.878 6.012 1.00 86.62 102 THR A N 1
ATOM 812 C CA . THR A 1 102 ? 4.208 -15.906 6.985 1.00 86.62 102 THR A CA 1
ATOM 813 C C . THR A 1 102 ? 3.066 -15.449 7.904 1.00 86.62 102 THR A C 1
ATOM 815 O O . THR A 1 102 ? 2.997 -14.266 8.260 1.00 86.62 102 THR A O 1
ATOM 818 N N . PRO A 1 103 ? 2.183 -16.367 8.352 1.00 90.56 103 PRO A N 1
ATOM 819 C CA . PRO A 1 103 ? 1.173 -16.056 9.364 1.00 90.56 103 PRO A CA 1
ATOM 820 C C . PRO A 1 103 ? 1.786 -15.436 10.627 1.00 90.56 103 PRO A C 1
ATOM 822 O O . PRO A 1 103 ? 1.270 -14.458 11.155 1.00 90.56 103 PRO A O 1
ATOM 825 N N . GLU A 1 104 ? 2.943 -15.919 11.084 1.00 92.50 104 GLU A N 1
ATOM 826 C CA . GLU A 1 104 ? 3.594 -15.410 12.295 1.00 92.50 104 GLU A CA 1
ATOM 827 C C . GLU A 1 104 ? 3.963 -13.920 12.201 1.00 92.50 104 GLU A C 1
ATOM 829 O O . GLU A 1 104 ? 3.773 -13.174 13.165 1.00 92.50 104 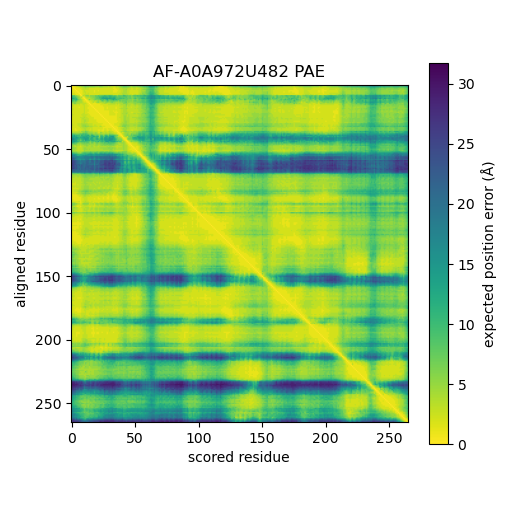GLU A O 1
ATOM 834 N N . GLU A 1 105 ? 4.466 -13.466 11.050 1.00 92.25 105 GLU A N 1
ATOM 835 C CA . GLU A 1 105 ? 4.802 -12.056 10.818 1.00 92.25 105 GLU A CA 1
ATOM 836 C C . GLU A 1 105 ? 3.553 -11.174 10.758 1.00 92.25 105 GLU A C 1
ATOM 838 O O . GLU A 1 105 ? 3.529 -10.084 11.338 1.00 92.25 105 GLU A O 1
ATOM 843 N N . VAL A 1 106 ? 2.503 -11.655 10.086 1.00 94.50 106 VAL A N 1
ATOM 844 C CA . VAL A 1 106 ? 1.211 -10.964 10.023 1.00 94.50 106 VAL A CA 1
ATOM 845 C C . VAL A 1 106 ? 0.597 -10.853 11.418 1.00 94.50 106 VAL A C 1
ATOM 847 O O . VAL A 1 106 ? 0.184 -9.766 11.826 1.00 94.50 106 VAL A O 1
ATOM 850 N N . GLY A 1 107 ? 0.603 -11.944 12.185 1.00 95.88 107 GLY A N 1
ATOM 851 C CA . GLY A 1 107 ? 0.129 -11.976 13.563 1.00 95.88 107 GLY A CA 1
ATOM 852 C C . GLY A 1 107 ? 0.892 -11.008 14.469 1.00 95.88 107 GLY A C 1
ATOM 853 O O . GLY A 1 107 ? 0.270 -10.306 15.262 1.00 95.88 107 GLY A O 1
ATOM 854 N N . ALA A 1 108 ? 2.218 -10.901 14.326 1.00 95.00 108 ALA A N 1
ATOM 855 C CA . ALA A 1 108 ? 3.023 -9.942 15.086 1.00 95.00 108 ALA A CA 1
ATOM 856 C C . ALA A 1 108 ? 2.668 -8.480 14.757 1.00 95.00 108 ALA A C 1
ATOM 858 O O . ALA A 1 108 ? 2.576 -7.648 15.661 1.00 95.00 108 ALA A O 1
ATOM 859 N N . PHE A 1 109 ? 2.442 -8.170 13.478 1.00 95.56 109 PHE A N 1
ATOM 860 C CA . PHE A 1 109 ? 2.018 -6.840 13.038 1.00 95.56 109 PHE A CA 1
ATOM 861 C C . PHE A 1 109 ? 0.620 -6.471 13.559 1.00 95.56 109 PHE A C 1
ATOM 863 O O . PHE A 1 109 ? 0.423 -5.363 14.063 1.00 95.56 109 PHE A O 1
ATOM 870 N N . LEU A 1 110 ? -0.344 -7.393 13.471 1.00 96.75 110 LEU A N 1
ATOM 871 C CA . LEU A 1 110 ? -1.709 -7.169 13.956 1.00 96.75 110 LEU A CA 1
ATOM 872 C C . LEU A 1 110 ? -1.750 -7.034 15.482 1.00 96.75 110 LEU A C 1
ATOM 874 O O . LEU A 1 110 ? -2.325 -6.073 15.981 1.00 96.75 110 LEU A O 1
ATOM 878 N N . ALA A 1 111 ? -1.042 -7.900 16.213 1.00 96.06 111 ALA A N 1
ATOM 879 C CA . ALA A 1 111 ? -0.948 -7.816 17.670 1.00 96.06 111 ALA A CA 1
ATOM 880 C C . ALA A 1 111 ? -0.334 -6.490 18.149 1.00 96.06 111 ALA A C 1
ATOM 882 O O . ALA A 1 111 ? -0.705 -5.974 19.203 1.00 96.06 111 ALA A O 1
ATOM 883 N N . TRP A 1 112 ? 0.599 -5.919 17.380 1.00 95.56 112 TRP A N 1
ATOM 884 C CA . TRP A 1 112 ? 1.123 -4.583 17.654 1.00 95.56 112 TRP A CA 1
ATOM 885 C C . TRP A 1 112 ? 0.056 -3.497 17.451 1.00 95.56 112 TRP A C 1
ATOM 887 O O . TRP A 1 112 ? -0.090 -2.630 18.311 1.00 95.56 112 TRP A O 1
ATOM 897 N N . LEU A 1 113 ? -0.740 -3.555 16.376 1.00 95.88 113 LEU A N 1
ATOM 898 C CA . LEU A 1 113 ? -1.840 -2.605 16.152 1.00 95.88 113 LEU A CA 1
ATOM 899 C C . LEU A 1 113 ? -2.957 -2.714 17.200 1.00 95.88 113 LEU A C 1
ATOM 901 O O . LEU A 1 113 ? -3.488 -1.683 17.618 1.00 95.88 113 LEU A O 1
ATOM 905 N N . ASP A 1 114 ? -3.270 -3.923 17.666 1.00 95.56 114 ASP A N 1
ATOM 906 C CA . ASP A 1 114 ? -4.264 -4.168 18.722 1.00 95.56 114 ASP A CA 1
ATOM 907 C C . ASP A 1 114 ? -3.890 -3.490 20.053 1.00 95.56 114 ASP A C 1
ATOM 909 O O . ASP A 1 114 ? -4.748 -3.231 20.896 1.00 95.56 114 ASP A O 1
ATOM 913 N N . GLY A 1 115 ? -2.614 -3.130 20.242 1.00 95.69 115 GLY A N 1
ATOM 914 C CA . GLY A 1 115 ? -2.165 -2.310 21.368 1.00 95.69 115 GLY A CA 1
ATOM 915 C C . GLY A 1 115 ? -2.685 -0.864 21.350 1.00 95.69 115 GLY A C 1
ATOM 916 O O . GLY A 1 115 ? -2.634 -0.190 22.381 1.00 95.69 115 GLY A O 1
ATOM 917 N N . TYR A 1 116 ? -3.190 -0.382 20.208 1.00 96.06 116 TYR A N 1
ATOM 918 C CA . TYR A 1 116 ? -3.588 1.018 19.996 1.00 96.06 116 TYR A CA 1
ATOM 919 C C . TYR A 1 116 ? -5.024 1.193 19.495 1.00 96.06 116 TYR A C 1
ATOM 921 O O . TYR A 1 116 ? -5.601 2.266 19.677 1.00 96.06 116 TYR A O 1
ATOM 929 N N . PHE A 1 117 ? -5.595 0.178 18.845 1.00 97.31 117 PHE A N 1
ATOM 930 C CA . PHE A 1 117 ? -6.899 0.258 18.194 1.00 97.31 117 PHE A CA 1
ATOM 931 C C . PHE A 1 117 ? -7.864 -0.782 18.760 1.00 97.31 117 PHE A C 1
ATOM 933 O O . PHE A 1 117 ? -7.501 -1.933 18.957 1.00 97.31 117 PHE A O 1
ATOM 940 N N . ASP A 1 118 ? -9.123 -0.386 18.972 1.00 96.56 118 ASP A N 1
ATOM 941 C CA . ASP A 1 118 ? -10.190 -1.303 19.398 1.00 96.56 118 ASP A CA 1
ATOM 942 C C . ASP A 1 118 ? -10.614 -2.245 18.259 1.00 96.56 118 ASP A C 1
ATOM 944 O O . ASP A 1 118 ? -11.242 -3.280 18.477 1.00 96.56 118 ASP A O 1
ATOM 948 N N . THR A 1 119 ? -10.363 -1.843 17.013 1.00 97.12 119 THR A N 1
ATOM 949 C CA . THR A 1 119 ? -10.700 -2.614 15.817 1.00 97.12 119 THR A CA 1
ATOM 950 C C . THR A 1 119 ? -9.655 -2.360 14.745 1.00 97.12 119 THR A C 1
ATOM 952 O O . THR A 1 119 ? -9.322 -1.208 14.453 1.00 97.12 119 THR A O 1
ATOM 955 N N . VAL A 1 120 ? -9.175 -3.433 14.124 1.00 97.94 120 VAL A N 1
ATOM 956 C CA . VAL A 1 120 ? -8.286 -3.389 12.964 1.00 97.94 120 VAL A CA 1
ATOM 957 C C . VAL A 1 120 ? -8.991 -4.087 11.808 1.00 97.94 120 VAL A C 1
ATOM 959 O O . VAL A 1 120 ? -9.322 -5.264 11.891 1.00 97.94 120 VAL A O 1
ATOM 962 N N . THR A 1 121 ? -9.229 -3.356 10.724 1.00 98.25 121 THR A N 1
ATOM 963 C CA . THR A 1 121 ? -9.801 -3.885 9.486 1.00 98.25 121 THR A CA 1
ATOM 964 C C . THR A 1 121 ? -8.759 -3.817 8.383 1.00 98.25 121 THR A C 1
ATOM 966 O O . THR A 1 121 ? -8.291 -2.741 8.011 1.00 98.25 121 THR A O 1
ATOM 969 N N . VAL A 1 122 ? -8.399 -4.960 7.819 1.00 97.50 122 VAL A N 1
ATOM 970 C CA . VAL A 1 122 ? -7.444 -5.051 6.717 1.00 97.50 122 VAL A CA 1
ATOM 971 C C . VAL A 1 122 ? -8.180 -4.965 5.387 1.00 97.50 122 VAL A C 1
ATOM 973 O O . VAL A 1 122 ? -9.212 -5.599 5.183 1.00 97.50 122 VAL A O 1
ATOM 976 N N . VAL A 1 123 ? -7.638 -4.172 4.464 1.00 96.69 123 VAL A N 1
ATOM 977 C CA . VAL A 1 123 ? -8.181 -3.965 3.121 1.00 96.69 123 VAL A CA 1
ATOM 978 C C . VAL A 1 123 ? -7.164 -4.428 2.081 1.00 96.69 123 VAL A C 1
ATOM 980 O O . VAL A 1 123 ? -6.061 -3.883 1.974 1.00 96.69 123 VAL A O 1
ATOM 983 N N . LEU A 1 124 ? -7.558 -5.408 1.274 1.00 93.88 124 LEU A N 1
ATOM 984 C CA . LEU A 1 124 ? -6.729 -6.036 0.251 1.00 93.88 124 LEU A CA 1
ATOM 985 C C . LEU A 1 124 ? -7.401 -5.918 -1.118 1.00 93.88 124 LEU A C 1
ATOM 987 O O . LEU A 1 124 ? -8.494 -6.434 -1.335 1.00 93.88 124 LEU A O 1
ATOM 991 N N . PHE A 1 125 ? -6.726 -5.265 -2.061 1.00 92.19 125 PHE A N 1
ATOM 992 C CA . PHE A 1 125 ? -7.129 -5.269 -3.466 1.00 92.19 125 PHE A CA 1
ATOM 993 C C . PHE A 1 125 ? -6.347 -6.349 -4.214 1.00 92.19 125 PHE A C 1
ATOM 995 O O . PHE A 1 125 ? -5.120 -6.403 -4.115 1.00 92.19 125 PHE A O 1
ATOM 1002 N N . LEU A 1 126 ? -7.050 -7.183 -4.980 1.00 90.25 126 LEU A N 1
ATOM 1003 C CA . LEU A 1 126 ? -6.478 -8.267 -5.777 1.00 90.25 126 LEU A CA 1
ATOM 1004 C C . LEU A 1 126 ? -6.660 -7.995 -7.265 1.00 90.25 126 LEU A C 1
ATOM 1006 O O . LEU A 1 126 ? -7.778 -7.819 -7.748 1.00 90.25 126 LEU A O 1
ATOM 1010 N N . ARG A 1 127 ? -5.558 -8.001 -8.012 1.00 87.50 127 ARG A N 1
ATOM 1011 C CA . ARG A 1 127 ? -5.568 -7.908 -9.473 1.00 87.50 127 ARG A CA 1
ATOM 1012 C C . ARG A 1 127 ? -5.413 -9.297 -10.076 1.00 87.50 127 ARG A C 1
ATOM 1014 O O . ARG A 1 127 ? -4.640 -10.108 -9.578 1.00 87.50 127 ARG A O 1
ATOM 1021 N N . ARG A 1 128 ? -6.115 -9.573 -11.176 1.00 86.44 128 ARG A N 1
ATOM 1022 C CA . ARG A 1 128 ? -5.954 -10.850 -11.885 1.00 86.44 128 ARG A CA 1
ATOM 1023 C C . ARG A 1 128 ? -4.500 -11.041 -12.340 1.00 86.44 128 ARG A C 1
ATOM 1025 O O . ARG A 1 128 ? -3.877 -10.113 -12.863 1.00 86.44 128 ARG A O 1
ATOM 1032 N N . GLN A 1 129 ? -3.973 -12.252 -12.163 1.00 84.19 129 GLN A N 1
ATOM 1033 C CA . GLN A 1 129 ? -2.561 -12.577 -12.401 1.00 84.19 129 GLN A CA 1
ATOM 1034 C C . GLN A 1 129 ? -2.125 -12.349 -13.855 1.00 84.19 129 GLN A C 1
ATOM 1036 O O . GLN A 1 129 ? -1.024 -11.853 -14.087 1.00 84.19 129 GLN A O 1
ATOM 1041 N N . ASP A 1 130 ? -2.994 -12.622 -14.830 1.00 82.56 130 ASP A N 1
ATOM 1042 C CA . ASP A 1 130 ? -2.735 -12.394 -16.256 1.00 82.56 130 ASP A CA 1
ATOM 1043 C C . ASP A 1 130 ? -2.481 -10.915 -16.587 1.00 82.56 130 ASP A C 1
ATOM 1045 O O . ASP A 1 130 ? -1.683 -10.604 -17.469 1.00 82.56 130 ASP A O 1
ATOM 1049 N N . PHE A 1 131 ? -3.062 -9.988 -15.821 1.00 82.56 131 PHE A N 1
ATOM 1050 C CA . PHE A 1 131 ? -2.749 -8.561 -15.920 1.00 82.56 131 PHE A CA 1
ATOM 1051 C C . PHE A 1 131 ? -1.570 -8.120 -15.044 1.00 82.56 131 PHE A C 1
ATOM 1053 O O . PHE A 1 131 ? -0.933 -7.104 -15.346 1.00 82.56 131 PHE A O 1
ATOM 1060 N N . MET A 1 132 ? -1.261 -8.855 -13.972 1.00 82.38 132 MET A N 1
ATOM 1061 C CA . MET A 1 132 ? -0.087 -8.587 -13.137 1.00 82.38 132 MET A CA 1
ATOM 1062 C C . MET A 1 132 ? 1.212 -8.938 -13.867 1.00 82.38 132 MET A C 1
ATOM 1064 O O . MET A 1 132 ? 2.131 -8.121 -13.871 1.00 82.38 132 MET A O 1
ATOM 1068 N N . ILE A 1 133 ? 1.274 -10.092 -14.543 1.00 82.94 133 ILE A N 1
ATOM 1069 C CA . ILE A 1 133 ? 2.485 -10.604 -15.211 1.00 82.94 133 ILE A CA 1
ATOM 1070 C C . ILE A 1 133 ? 3.111 -9.559 -16.166 1.00 82.94 133 ILE A C 1
ATOM 1072 O O . ILE A 1 133 ? 4.275 -9.203 -15.954 1.00 82.94 133 ILE A O 1
ATOM 1076 N N . PRO A 1 134 ? 2.384 -8.976 -17.148 1.00 81.38 134 PRO A N 1
ATOM 1077 C CA . PRO A 1 134 ? 2.910 -7.908 -18.005 1.00 81.38 134 PRO A CA 1
ATOM 1078 C C . PRO A 1 134 ? 3.442 -6.697 -17.230 1.00 81.38 134 PRO A C 1
ATOM 1080 O O . PRO A 1 134 ? 4.473 -6.117 -17.577 1.00 81.38 134 PRO A O 1
ATOM 1083 N N . SER A 1 135 ? 2.736 -6.291 -16.171 1.00 81.50 135 SER A N 1
ATOM 1084 C CA . SER A 1 135 ? 3.082 -5.099 -15.398 1.00 81.50 135 SER A CA 1
ATOM 1085 C C . SER A 1 135 ? 4.315 -5.316 -14.516 1.00 81.50 135 SER A C 1
ATOM 1087 O O . SER A 1 135 ? 5.123 -4.392 -14.355 1.00 81.50 135 SER A O 1
ATOM 1089 N N . SER A 1 136 ? 4.465 -6.508 -13.944 1.00 81.69 136 SER A N 1
ATOM 1090 C CA . SER A 1 136 ? 5.633 -6.913 -13.161 1.00 81.69 136 SER A CA 1
ATOM 1091 C C . SER A 1 136 ? 6.850 -7.078 -14.063 1.00 81.69 136 SER A C 1
ATOM 1093 O O . SER A 1 136 ? 7.889 -6.481 -13.788 1.00 81.69 136 SER A O 1
ATOM 1095 N N . TYR A 1 137 ? 6.690 -7.740 -15.213 1.00 84.69 137 TYR A N 1
ATOM 1096 C CA . TYR A 1 137 ? 7.722 -7.843 -16.245 1.00 84.69 137 TYR A CA 1
ATOM 1097 C C . TYR A 1 137 ? 8.222 -6.471 -16.704 1.00 84.69 137 TYR A C 1
ATOM 1099 O O . TYR A 1 137 ? 9.425 -6.202 -16.703 1.00 84.69 137 TYR A O 1
ATOM 1107 N N . SER A 1 138 ? 7.297 -5.556 -17.011 1.00 85.25 138 SER A N 1
ATOM 1108 C CA . SER A 1 138 ? 7.656 -4.193 -17.397 1.00 85.25 138 SER A CA 1
ATOM 1109 C C . SER A 1 138 ? 8.446 -3.477 -16.300 1.00 85.25 138 SER A C 1
ATOM 1111 O O . SER A 1 138 ? 9.444 -2.819 -16.588 1.00 85.25 138 SER A O 1
ATOM 1113 N N . THR A 1 139 ? 8.052 -3.649 -15.034 1.00 82.25 139 THR A N 1
ATOM 1114 C CA . THR A 1 139 ? 8.768 -3.074 -13.884 1.00 82.25 139 THR A CA 1
ATOM 1115 C C . THR A 1 139 ? 10.172 -3.657 -13.748 1.00 82.25 139 THR A C 1
ATOM 1117 O O . THR A 1 139 ? 11.116 -2.893 -13.570 1.00 82.25 139 THR A O 1
ATOM 1120 N N . ARG A 1 140 ? 10.327 -4.979 -13.893 1.00 83.25 140 ARG A N 1
ATOM 1121 C CA . ARG A 1 140 ? 11.617 -5.678 -13.839 1.00 83.25 140 ARG A CA 1
ATOM 1122 C C . ARG A 1 140 ? 12.574 -5.153 -14.905 1.00 83.25 140 ARG A C 1
ATOM 1124 O O . ARG A 1 140 ? 13.695 -4.764 -14.586 1.00 83.25 140 ARG A O 1
ATOM 1131 N N . VAL A 1 141 ? 12.122 -5.049 -16.154 1.00 85.56 141 VAL A N 1
ATOM 1132 C CA . VAL A 1 141 ? 12.925 -4.487 -17.254 1.00 85.56 141 VAL A CA 1
ATOM 1133 C C . VAL A 1 141 ? 13.224 -3.002 -17.026 1.00 85.56 141 VAL A C 1
ATOM 1135 O O . VAL A 1 141 ? 14.367 -2.564 -17.157 1.00 85.56 141 VAL A O 1
ATOM 1138 N N . MET A 1 142 ? 12.236 -2.218 -16.592 1.00 83.62 142 MET A N 1
ATOM 1139 C CA . MET A 1 142 ? 12.446 -0.826 -16.180 1.00 83.62 142 MET A CA 1
ATOM 1140 C C . MET A 1 142 ? 13.316 -0.678 -14.934 1.00 83.62 142 MET A C 1
ATOM 1142 O O . MET A 1 142 ? 13.630 0.458 -14.609 1.00 83.62 142 MET A O 1
ATOM 1146 N N . GLY A 1 143 ? 13.659 -1.759 -14.233 1.00 79.94 143 GLY A N 1
ATOM 1147 C CA . GLY A 1 143 ? 14.600 -1.810 -13.115 1.00 79.94 143 GLY A CA 1
ATOM 1148 C C . G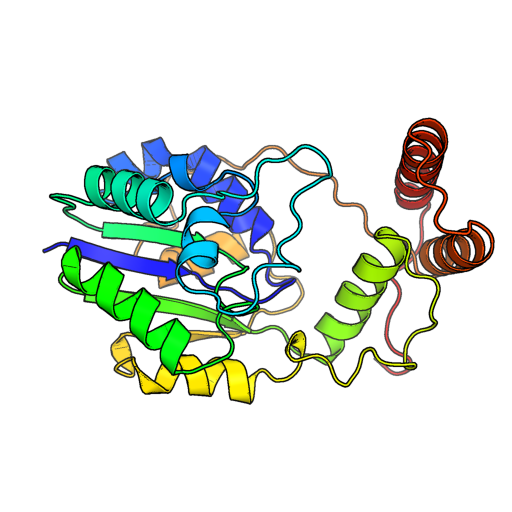LY A 1 143 ? 15.995 -2.302 -13.512 1.00 79.94 143 GLY A C 1
ATOM 1149 O O . GLY A 1 143 ? 16.867 -2.381 -12.657 1.00 79.94 143 GLY A O 1
ATOM 1150 N N . GLY A 1 144 ? 16.221 -2.610 -14.794 1.00 82.69 144 GLY A N 1
ATOM 1151 C CA . GLY A 1 144 ? 17.497 -3.129 -15.298 1.00 82.69 144 GLY A CA 1
ATOM 1152 C C . GLY A 1 144 ? 17.485 -4.628 -15.607 1.00 82.69 144 GLY A C 1
ATOM 1153 O O . GLY A 1 144 ? 18.492 -5.161 -16.059 1.00 82.69 144 GLY A O 1
ATOM 1154 N N . GLY A 1 145 ? 16.360 -5.318 -15.410 1.00 84.00 145 GLY A N 1
ATOM 1155 C CA . GLY A 1 145 ? 16.217 -6.721 -15.784 1.00 84.00 145 GLY A CA 1
ATOM 1156 C C . GLY A 1 145 ? 16.352 -6.937 -17.294 1.00 84.00 145 GLY A C 1
ATOM 1157 O O . GLY A 1 145 ? 15.856 -6.149 -18.102 1.00 84.00 145 GLY A O 1
ATOM 1158 N N . SER A 1 146 ? 17.020 -8.019 -17.675 1.00 87.81 146 SER A N 1
ATOM 1159 C CA . SER A 1 146 ? 17.295 -8.385 -19.072 1.00 87.81 146 SER A CA 1
ATOM 1160 C C . SER A 1 146 ? 16.681 -9.729 -19.479 1.00 87.81 146 SER A C 1
ATOM 1162 O O . SER A 1 146 ? 16.579 -10.023 -20.675 1.00 87.81 146 SER A O 1
ATOM 1164 N N . GLU A 1 147 ? 16.230 -10.523 -18.506 1.00 84.19 147 GLU A N 1
ATOM 1165 C CA . GLU A 1 147 ? 15.608 -11.822 -18.754 1.00 84.19 147 GLU A CA 1
ATOM 1166 C C . GLU A 1 147 ? 14.291 -11.669 -19.532 1.00 84.19 147 GLU A C 1
ATOM 1168 O O . GLU A 1 147 ? 13.492 -10.793 -19.175 1.00 84.19 147 GLU A O 1
ATOM 1173 N N . PRO A 1 148 ? 14.046 -12.480 -20.578 1.00 83.12 148 PRO A N 1
ATOM 1174 C CA . PRO A 1 148 ? 12.756 -12.529 -21.263 1.00 83.12 148 PRO A CA 1
ATOM 1175 C C . PRO A 1 148 ? 11.607 -12.881 -20.313 1.00 83.12 148 PRO A C 1
ATOM 1177 O O . PRO A 1 148 ? 11.822 -13.368 -19.204 1.00 83.12 148 PRO A O 1
ATOM 1180 N N . LEU A 1 149 ? 10.371 -12.659 -20.753 1.00 75.38 149 LEU A N 1
ATOM 1181 C CA . LEU A 1 149 ? 9.216 -13.159 -20.017 1.00 75.38 149 LEU A CA 1
ATOM 1182 C C . LEU A 1 149 ? 9.188 -14.697 -20.061 1.00 75.38 149 LEU A C 1
ATOM 1184 O O . LEU A 1 149 ? 9.407 -15.293 -21.115 1.00 75.38 149 LEU A O 1
ATOM 1188 N N . GLY A 1 150 ? 8.876 -15.327 -18.928 1.00 67.44 150 GLY A N 1
ATOM 1189 C CA . GLY A 1 150 ? 8.686 -16.779 -18.824 1.00 67.44 150 GLY A CA 1
ATOM 1190 C C . GLY A 1 150 ? 9.899 -17.555 -18.305 1.00 67.44 150 GLY A C 1
ATOM 1191 O O . GLY A 1 150 ? 9.766 -18.734 -17.999 1.00 67.44 150 GLY A O 1
ATOM 1192 N N . THR A 1 151 ? 11.057 -16.914 -18.118 1.00 58.56 151 THR A N 1
ATOM 1193 C CA . THR A 1 151 ? 12.255 -17.549 -17.531 1.00 58.56 151 THR A CA 1
ATOM 1194 C C . THR A 1 151 ? 12.332 -17.427 -15.999 1.00 58.56 151 THR A C 1
ATOM 1196 O O . THR A 1 151 ? 13.421 -17.463 -15.434 1.00 58.56 151 THR A O 1
ATOM 1199 N N . GLY A 1 152 ? 11.192 -17.299 -15.306 1.00 56.97 152 GLY A N 1
ATOM 1200 C CA . GLY A 1 152 ? 11.145 -17.207 -13.835 1.00 56.97 152 GLY A CA 1
ATOM 1201 C C . GLY A 1 152 ? 10.022 -16.338 -13.260 1.00 56.97 152 GLY A C 1
ATOM 1202 O O . GLY A 1 152 ? 9.762 -16.398 -12.063 1.00 56.97 152 GLY A O 1
ATOM 1203 N N . ASP A 1 153 ? 9.312 -15.571 -14.093 1.00 56.34 153 ASP A N 1
ATOM 1204 C CA . ASP A 1 153 ? 8.264 -14.649 -13.625 1.00 56.34 153 ASP A CA 1
ATOM 1205 C C . ASP A 1 153 ? 6.983 -15.351 -13.128 1.00 56.34 153 ASP A C 1
ATOM 1207 O O . ASP A 1 153 ? 6.113 -14.685 -12.594 1.00 56.34 153 ASP A O 1
ATOM 1211 N N . THR A 1 154 ? 6.824 -16.668 -13.281 1.00 53.59 154 THR A N 1
ATOM 1212 C CA . THR A 1 154 ? 5.593 -17.397 -12.901 1.00 53.59 154 THR A CA 1
ATOM 1213 C C . THR A 1 154 ? 5.638 -18.042 -11.514 1.00 53.59 154 THR A C 1
ATOM 1215 O O . THR A 1 154 ? 4.629 -18.583 -11.078 1.00 53.59 154 THR A O 1
ATOM 1218 N N . HIS A 1 155 ? 6.783 -18.007 -10.826 1.00 51.88 155 HIS A N 1
ATOM 1219 C CA . HIS A 1 155 ? 6.990 -18.685 -9.533 1.00 51.88 155 HIS A CA 1
ATOM 1220 C C . HIS A 1 155 ? 7.224 -17.721 -8.361 1.00 51.88 155 HIS A C 1
ATOM 1222 O O . HIS A 1 155 ? 7.671 -18.135 -7.297 1.00 51.88 155 HIS A O 1
ATOM 1228 N N . SER A 1 156 ? 6.955 -16.427 -8.550 1.00 63.44 156 SER A N 1
ATOM 1229 C CA . SER A 1 156 ? 7.050 -15.444 -7.470 1.00 63.44 156 SER A CA 1
ATOM 1230 C C . SER A 1 156 ? 5.838 -15.543 -6.540 1.00 63.44 156 SER A C 1
ATOM 1232 O O . SER A 1 156 ? 4.711 -15.669 -7.021 1.00 63.44 156 SER A O 1
ATOM 1234 N N . THR A 1 157 ? 6.063 -15.381 -5.232 1.00 62.00 157 THR A N 1
ATOM 1235 C CA . THR A 1 157 ? 5.019 -15.180 -4.205 1.00 62.00 157 THR A CA 1
ATOM 1236 C C . THR A 1 157 ? 4.038 -14.064 -4.573 1.00 62.00 157 THR A C 1
ATOM 1238 O O . THR A 1 157 ? 2.878 -14.110 -4.186 1.00 62.00 157 THR A O 1
ATOM 1241 N N . LEU A 1 158 ? 4.453 -13.114 -5.423 1.00 66.75 158 LEU A N 1
ATOM 1242 C CA . LEU A 1 158 ? 3.597 -12.080 -6.009 1.00 66.75 158 LEU A CA 1
ATOM 1243 C C . LEU A 1 158 ? 2.339 -12.639 -6.700 1.00 66.75 158 LEU A C 1
ATOM 1245 O O . LEU A 1 158 ? 1.317 -11.959 -6.780 1.00 66.75 158 LEU A O 1
ATOM 1249 N N . PHE A 1 159 ? 2.426 -13.850 -7.252 1.00 76.50 159 PHE A N 1
ATOM 1250 C CA . PHE A 1 159 ? 1.316 -14.493 -7.945 1.00 76.50 159 PHE A CA 1
ATOM 1251 C C . PHE A 1 159 ? 0.578 -15.494 -7.061 1.00 76.50 159 PHE A C 1
ATOM 1253 O O . PHE A 1 159 ? -0.508 -15.908 -7.447 1.00 76.50 159 PHE A O 1
ATOM 1260 N N . ASP A 1 160 ? 1.087 -15.844 -5.881 1.00 83.56 160 ASP A N 1
ATOM 1261 C CA . ASP A 1 160 ? 0.401 -16.742 -4.952 1.00 83.56 160 ASP A CA 1
ATOM 1262 C C . ASP A 1 160 ? -0.605 -15.967 -4.088 1.00 83.56 160 ASP A C 1
ATOM 1264 O O . ASP A 1 160 ? -0.421 -15.722 -2.896 1.00 83.56 160 ASP A O 1
ATOM 1268 N N . LEU A 1 161 ? -1.674 -15.504 -4.742 1.00 87.56 161 LEU A N 1
ATOM 1269 C CA . LEU A 1 161 ? -2.717 -14.713 -4.087 1.00 87.56 161 LEU A CA 1
ATOM 1270 C C . LEU A 1 161 ? -3.455 -15.509 -3.005 1.00 87.56 161 LEU A C 1
ATOM 1272 O O . LEU A 1 161 ? -3.957 -14.901 -2.065 1.00 87.56 161 LEU A O 1
ATOM 1276 N N . GLU A 1 162 ? -3.528 -16.835 -3.145 1.00 89.94 162 GLU A N 1
ATOM 1277 C CA . GLU A 1 162 ? -4.143 -17.724 -2.157 1.00 89.94 162 GLU A CA 1
ATOM 1278 C C . GLU A 1 162 ? -3.322 -17.713 -0.870 1.00 89.94 162 GLU A C 1
ATOM 1280 O O . GLU A 1 162 ? -3.856 -17.349 0.173 1.00 89.94 162 GLU A O 1
ATOM 1285 N N . SER A 1 163 ? -2.007 -17.941 -0.960 1.00 88.25 163 SER A N 1
ATOM 1286 C CA . SER A 1 163 ? -1.130 -17.868 0.210 1.00 88.25 163 SER A CA 1
ATOM 1287 C C . SER A 1 163 ? -1.163 -16.496 0.888 1.00 88.25 163 SER A C 1
ATOM 1289 O O . SER A 1 163 ? -1.158 -16.433 2.116 1.00 88.25 163 SER A O 1
ATOM 1291 N N . VAL A 1 164 ? -1.218 -15.392 0.129 1.00 88.62 164 VAL A N 1
ATOM 1292 C CA . VAL A 1 164 ? -1.348 -14.049 0.726 1.00 88.62 164 VAL A CA 1
ATOM 1293 C C . VAL A 1 164 ? -2.673 -13.911 1.475 1.00 88.62 164 VAL A C 1
ATOM 1295 O O . VAL A 1 164 ? -2.694 -13.398 2.589 1.00 88.62 164 VAL A O 1
ATOM 1298 N N . VAL A 1 165 ? -3.790 -14.347 0.891 1.00 92.50 165 VAL A N 1
ATOM 1299 C CA . VAL A 1 165 ? -5.100 -14.262 1.554 1.00 92.50 165 VAL A CA 1
ATOM 1300 C C . VAL A 1 165 ? -5.128 -15.136 2.806 1.00 92.50 165 VAL A C 1
ATOM 1302 O O . VAL A 1 165 ? -5.556 -14.654 3.853 1.00 92.50 165 VAL A O 1
ATOM 1305 N N . ASP A 1 166 ? -4.624 -16.365 2.728 1.00 92.88 166 ASP A N 1
ATOM 1306 C CA . ASP A 1 166 ? -4.632 -17.323 3.833 1.00 92.88 166 ASP A CA 1
ATOM 1307 C C . ASP A 1 166 ? -3.781 -16.848 5.018 1.00 92.88 166 ASP A C 1
ATOM 1309 O O . ASP A 1 166 ? -4.247 -16.898 6.159 1.00 92.88 166 ASP A O 1
ATOM 1313 N N . SER A 1 167 ? -2.579 -16.309 4.767 1.00 92.12 167 SER A N 1
ATOM 1314 C CA . SER A 1 167 ? -1.705 -15.779 5.826 1.00 92.12 167 SER A CA 1
ATOM 1315 C C . SER A 1 167 ? -2.365 -14.647 6.617 1.00 92.12 167 SER A C 1
ATOM 1317 O O . SER A 1 167 ? -2.196 -14.566 7.832 1.00 92.12 167 SER A O 1
ATOM 1319 N N . TRP A 1 168 ? -3.146 -13.784 5.958 1.00 94.75 168 TRP A N 1
ATOM 1320 C CA . TRP A 1 168 ? -3.856 -12.690 6.628 1.00 94.75 168 TRP A CA 1
ATOM 1321 C C . TRP A 1 168 ? -5.170 -13.138 7.272 1.00 94.75 168 TRP A C 1
ATOM 1323 O O . TRP A 1 168 ? -5.465 -12.741 8.400 1.00 94.75 168 TRP A O 1
ATOM 1333 N N . ALA A 1 169 ? -5.936 -14.000 6.603 1.00 95.12 169 ALA A N 1
ATOM 1334 C CA . ALA A 1 169 ? -7.189 -14.537 7.127 1.00 95.12 169 ALA A CA 1
ATOM 1335 C C . ALA A 1 169 ? -6.987 -15.387 8.392 1.00 95.12 169 ALA A C 1
ATOM 1337 O O . ALA A 1 169 ? -7.874 -15.432 9.238 1.00 95.12 169 ALA A O 1
ATOM 1338 N N . ALA A 1 170 ? -5.817 -16.011 8.568 1.00 95.50 170 ALA A N 1
ATOM 1339 C CA . ALA A 1 170 ? -5.487 -16.794 9.761 1.00 95.50 170 ALA A CA 1
ATOM 1340 C C . ALA A 1 170 ? -5.546 -15.997 11.083 1.00 95.50 170 ALA A C 1
ATOM 1342 O O . ALA A 1 170 ? -5.659 -16.600 12.151 1.00 95.50 170 ALA A O 1
ATOM 1343 N N . HIS A 1 171 ? -5.476 -14.662 11.021 1.00 96.38 171 HIS A N 1
ATOM 1344 C CA . HIS A 1 171 ? -5.432 -13.772 12.187 1.00 96.38 171 HIS A CA 1
ATOM 1345 C C . HIS A 1 171 ? -6.597 -12.778 12.261 1.00 96.38 171 HIS A C 1
ATOM 1347 O O . HIS A 1 171 ? -6.637 -11.960 13.178 1.00 96.38 171 HIS A O 1
ATOM 1353 N N . LEU A 1 172 ? -7.526 -12.814 11.303 1.00 96.00 172 LEU A N 1
ATOM 1354 C CA . LEU A 1 172 ? -8.593 -11.826 11.179 1.00 96.00 172 LEU A CA 1
ATOM 1355 C C . LEU A 1 172 ? -9.958 -12.499 11.143 1.00 96.00 172 LEU A C 1
ATOM 1357 O O . LEU A 1 172 ? -10.172 -13.476 10.429 1.00 96.00 172 LEU A O 1
ATOM 1361 N N . GLU A 1 173 ? -10.910 -11.899 11.848 1.00 95.69 173 GLU A N 1
ATOM 1362 C CA . GLU A 1 173 ? -12.317 -12.246 11.676 1.00 95.69 173 GLU A CA 1
ATOM 1363 C C . GLU A 1 173 ? -12.802 -11.842 10.269 1.00 95.69 173 GLU A C 1
ATOM 1365 O O . GLU A 1 173 ? -12.336 -10.828 9.730 1.00 95.69 173 GLU A O 1
ATOM 1370 N N . PRO A 1 174 ? -13.755 -12.576 9.662 1.00 94.62 174 PRO A N 1
ATOM 1371 C CA . PRO A 1 174 ? -14.226 -12.308 8.300 1.00 94.62 174 PRO A CA 1
ATOM 1372 C C . PRO A 1 174 ? -14.707 -10.867 8.063 1.00 94.62 174 PRO A C 1
ATOM 1374 O O . PRO A 1 174 ? -14.484 -10.301 6.996 1.00 94.62 174 PRO A O 1
ATOM 1377 N N . GLU A 1 175 ? -15.346 -10.245 9.053 1.00 95.38 175 GLU A N 1
ATOM 1378 C CA . GLU A 1 175 ? -15.794 -8.848 9.008 1.00 95.38 175 GLU A CA 1
ATOM 1379 C C . GLU A 1 175 ? -14.646 -7.827 8.998 1.00 95.38 175 GLU A C 1
ATOM 1381 O O . GLU A 1 175 ? -14.820 -6.706 8.517 1.00 95.38 175 GLU A O 1
ATOM 1386 N N . ASN A 1 176 ? -13.472 -8.219 9.494 1.00 97.19 176 ASN A N 1
ATOM 1387 C CA . ASN A 1 176 ? -12.282 -7.385 9.605 1.00 97.19 176 ASN A CA 1
ATOM 1388 C C . ASN A 1 176 ? -11.289 -7.611 8.461 1.00 97.19 176 ASN A C 1
ATOM 1390 O O . ASN A 1 176 ? -10.245 -6.960 8.432 1.00 97.19 176 ASN A O 1
ATOM 1394 N N . PHE A 1 177 ? -11.609 -8.467 7.486 1.00 97.56 177 PHE A N 1
ATOM 1395 C CA . PHE A 1 177 ? -10.780 -8.662 6.302 1.00 97.56 177 PHE A CA 1
ATOM 1396 C C . PHE A 1 177 ? -11.562 -8.420 5.010 1.00 97.56 177 PHE A C 1
ATOM 1398 O O . PHE A 1 177 ? -12.298 -9.266 4.506 1.00 97.56 177 PHE A O 1
ATOM 1405 N N . ILE A 1 178 ? -11.381 -7.230 4.438 1.00 97.12 178 ILE A N 1
ATOM 1406 C CA . ILE A 1 178 ? -12.070 -6.808 3.222 1.00 97.12 178 ILE A CA 1
ATOM 1407 C C . ILE A 1 178 ? -11.179 -7.072 2.009 1.00 97.12 178 ILE A C 1
ATOM 1409 O O . ILE A 1 178 ? -10.239 -6.325 1.732 1.00 97.12 178 ILE A O 1
ATOM 1413 N N . VAL A 1 179 ? -11.532 -8.096 1.233 1.00 95.00 179 VAL A N 1
ATOM 1414 C CA . VAL A 1 179 ? -10.867 -8.428 -0.034 1.00 95.00 179 VAL A CA 1
ATOM 1415 C C . VAL A 1 179 ? -11.709 -7.935 -1.215 1.00 95.00 179 VAL A C 1
ATOM 1417 O O . VAL A 1 179 ? -12.899 -8.239 -1.320 1.00 95.00 179 VAL A O 1
ATOM 1420 N N . ARG A 1 180 ? -11.111 -7.150 -2.120 1.00 92.69 180 ARG A N 1
ATOM 1421 C CA . ARG A 1 180 ? -11.785 -6.547 -3.283 1.00 92.69 180 ARG A CA 1
ATOM 1422 C C . ARG A 1 180 ? -11.048 -6.851 -4.589 1.00 92.69 180 ARG A C 1
ATOM 1424 O O . ARG A 1 180 ? -9.824 -6.758 -4.629 1.00 92.69 180 ARG A O 1
ATOM 1431 N N . PRO A 1 181 ? -11.757 -7.156 -5.689 1.00 90.81 181 PRO A N 1
ATOM 1432 C CA . PRO A 1 181 ? -11.127 -7.235 -7.000 1.00 90.81 181 PRO A CA 1
ATOM 1433 C C . PRO A 1 181 ? -10.738 -5.836 -7.500 1.00 90.81 181 PRO A C 1
ATOM 1435 O O . PRO A 1 181 ? -11.522 -4.894 -7.413 1.00 90.81 181 PRO A O 1
ATOM 1438 N N . TYR A 1 182 ? -9.544 -5.712 -8.072 1.00 89.12 182 TYR A N 1
ATOM 1439 C CA . TYR A 1 182 ? -9.124 -4.570 -8.875 1.00 89.12 182 TYR A CA 1
ATOM 1440 C C . TYR A 1 182 ? -9.395 -4.877 -10.350 1.00 89.12 182 TYR A C 1
ATOM 1442 O O . TYR A 1 182 ? -8.826 -5.820 -10.911 1.00 89.12 182 TYR A O 1
ATOM 1450 N N . PHE A 1 183 ? -10.251 -4.076 -10.982 1.00 85.75 183 PHE A N 1
ATOM 1451 C CA . PHE A 1 183 ? -10.586 -4.224 -12.396 1.00 85.75 183 PHE A CA 1
ATOM 1452 C C . PHE A 1 183 ? -9.743 -3.302 -13.281 1.00 85.75 183 PHE A C 1
ATOM 1454 O O . PHE A 1 183 ? -9.427 -2.163 -12.934 1.00 85.75 183 PHE A O 1
ATOM 1461 N N . GLU A 1 184 ? -9.391 -3.791 -14.470 1.00 79.69 184 GLU A N 1
ATOM 1462 C CA . GLU A 1 184 ? -8.727 -2.961 -15.472 1.00 79.69 184 GLU A CA 1
ATOM 1463 C C . GLU A 1 184 ? -9.640 -1.813 -15.911 1.00 79.69 184 GLU A C 1
ATOM 1465 O O . GLU A 1 184 ? -10.834 -1.998 -16.135 1.00 79.69 184 GLU A O 1
ATOM 1470 N N . GLY A 1 185 ? -9.068 -0.617 -16.042 1.00 73.06 185 GLY A N 1
ATOM 1471 C CA . GLY A 1 185 ? -9.824 0.604 -16.330 1.00 73.06 185 GLY A CA 1
ATOM 1472 C C . GLY A 1 185 ? -10.277 1.365 -15.081 1.00 73.06 185 GLY A C 1
ATOM 1473 O O . GLY A 1 185 ? -10.547 2.564 -15.191 1.00 73.06 185 GLY A O 1
ATOM 1474 N N . THR A 1 186 ? -10.251 0.745 -13.891 1.00 77.69 186 THR A N 1
ATOM 1475 C CA . THR A 1 186 ? -10.458 1.449 -12.618 1.00 77.69 186 THR A CA 1
ATOM 1476 C C . THR A 1 186 ? -9.311 2.436 -12.399 1.00 77.69 186 THR A C 1
ATOM 1478 O O . THR A 1 186 ? -8.173 2.073 -12.083 1.00 77.69 186 THR A O 1
ATOM 1481 N N . THR A 1 187 ? -9.597 3.716 -12.630 1.00 75.62 187 THR A N 1
ATOM 1482 C CA . THR A 1 187 ? -8.608 4.797 -12.623 1.00 75.62 187 THR A CA 1
ATOM 1483 C C . THR A 1 187 ? -9.170 6.038 -11.948 1.00 75.62 187 THR A C 1
ATOM 1485 O O . THR A 1 187 ? -10.383 6.241 -11.891 1.00 75.62 187 THR A O 1
ATOM 1488 N N . GLY A 1 188 ? -8.269 6.876 -11.428 1.00 81.44 188 GLY A N 1
ATOM 1489 C CA . GLY A 1 188 ? -8.618 8.198 -10.924 1.00 81.44 188 GLY A CA 1
ATOM 1490 C C . GLY A 1 188 ? -9.728 8.157 -9.874 1.00 81.44 188 GLY A C 1
ATOM 1491 O O . GLY A 1 188 ? -9.635 7.448 -8.873 1.00 81.44 188 GLY A O 1
ATOM 1492 N N . THR A 1 189 ? -10.787 8.915 -10.137 1.00 85.44 189 THR A N 1
ATOM 1493 C CA . THR A 1 189 ? -11.955 9.083 -9.269 1.00 85.44 189 THR A CA 1
ATOM 1494 C C . THR A 1 189 ? -12.625 7.763 -8.891 1.00 85.44 189 THR A C 1
ATOM 1496 O O . THR A 1 189 ? -12.907 7.560 -7.716 1.00 85.44 189 THR A O 1
ATOM 1499 N N . THR A 1 190 ? -12.820 6.831 -9.831 1.00 88.06 190 THR A N 1
ATOM 1500 C CA . THR A 1 190 ? -13.503 5.556 -9.545 1.00 88.06 190 THR A CA 1
ATOM 1501 C C . THR A 1 190 ? -12.746 4.732 -8.507 1.00 88.06 190 THR A C 1
ATOM 1503 O O . THR A 1 190 ? -13.352 4.254 -7.553 1.00 88.06 190 THR A O 1
ATOM 1506 N N . LEU A 1 191 ? -11.416 4.640 -8.637 1.00 89.88 191 LEU A N 1
ATOM 1507 C CA . LEU A 1 191 ? -10.574 3.918 -7.677 1.00 89.88 191 LEU A CA 1
ATOM 1508 C C . LEU A 1 191 ? -10.687 4.511 -6.267 1.00 89.88 191 LEU A C 1
ATOM 1510 O O . LEU A 1 191 ? -10.751 3.783 -5.282 1.00 89.88 191 LEU A O 1
ATOM 1514 N N . ILE A 1 192 ? -10.706 5.841 -6.170 1.00 92.44 192 ILE A N 1
ATOM 1515 C CA . ILE A 1 192 ? -10.801 6.533 -4.883 1.00 92.44 192 ILE A CA 1
ATOM 1516 C C . ILE A 1 192 ? -12.186 6.376 -4.278 1.00 92.44 192 ILE A C 1
ATOM 1518 O O . ILE A 1 192 ? -12.279 6.153 -3.079 1.00 92.44 192 ILE A O 1
ATOM 1522 N N . HIS A 1 193 ? -13.247 6.433 -5.081 1.00 92.56 193 HIS A N 1
ATOM 1523 C CA . HIS A 1 193 ? -14.608 6.216 -4.595 1.00 92.56 193 HIS A CA 1
ATOM 1524 C C . HIS A 1 193 ? -14.771 4.800 -4.034 1.00 92.56 193 HIS A C 1
ATOM 1526 O O . HIS A 1 193 ? -15.293 4.637 -2.934 1.00 92.56 193 HIS A O 1
ATOM 1532 N N . GLU A 1 194 ? -14.274 3.784 -4.745 1.00 92.56 194 GLU A N 1
ATOM 1533 C CA . GLU A 1 194 ? -14.272 2.398 -4.263 1.00 92.56 194 GLU A CA 1
ATOM 1534 C C . GLU A 1 194 ? -13.458 2.246 -2.971 1.00 92.56 194 GLU A C 1
ATOM 1536 O O . GLU A 1 194 ? -13.916 1.610 -2.015 1.00 92.56 194 GLU A O 1
ATOM 1541 N N . PHE A 1 195 ? -12.272 2.860 -2.910 1.00 94.69 195 PHE A N 1
ATOM 1542 C CA . PHE A 1 195 ? -11.432 2.832 -1.717 1.00 94.69 195 PHE A CA 1
ATOM 1543 C C . PHE A 1 195 ? -12.107 3.529 -0.527 1.00 94.69 195 PHE A C 1
ATOM 1545 O O . PHE A 1 195 ? -12.192 2.945 0.548 1.00 94.69 195 PHE A O 1
ATOM 1552 N N . PHE A 1 196 ? -12.640 4.738 -0.714 1.00 95.44 196 PHE A N 1
ATOM 1553 C CA . PHE A 1 196 ? -13.248 5.546 0.349 1.00 95.44 196 PHE A CA 1
ATOM 1554 C C . PHE A 1 196 ? -14.526 4.894 0.866 1.00 95.44 196 PHE A C 1
ATOM 1556 O O . PHE A 1 196 ? -14.697 4.793 2.076 1.00 95.44 196 PHE A O 1
ATOM 1563 N N . ALA A 1 197 ? -15.354 4.336 -0.019 1.00 94.38 197 ALA A N 1
ATOM 1564 C CA . ALA A 1 197 ? -16.495 3.523 0.391 1.00 94.38 197 ALA A CA 1
ATOM 1565 C C . ALA A 1 197 ? -16.068 2.304 1.229 1.00 94.38 197 ALA A C 1
ATOM 1567 O O . ALA A 1 197 ? -16.770 1.923 2.161 1.00 94.38 197 ALA A O 1
ATOM 1568 N N . THR A 1 198 ? -14.910 1.706 0.927 1.00 95.00 198 THR A N 1
ATOM 1569 C CA . THR A 1 198 ? -14.380 0.550 1.666 1.00 95.00 198 THR A CA 1
ATOM 1570 C C . THR A 1 198 ? -13.880 0.918 3.063 1.00 95.00 198 THR A C 1
ATOM 1572 O O . THR A 1 198 ? -14.108 0.161 4.001 1.00 95.00 198 THR A O 1
ATOM 1575 N N . VAL A 1 199 ? -13.233 2.076 3.219 1.00 95.06 199 VAL A N 1
ATOM 1576 C CA . VAL A 1 199 ? -12.714 2.557 4.517 1.00 95.06 199 VAL A CA 1
ATOM 1577 C C . VAL A 1 199 ? -13.676 3.503 5.245 1.00 95.06 199 VAL A C 1
ATOM 1579 O O . VAL A 1 199 ? -13.278 4.210 6.168 1.00 95.06 199 VAL A O 1
ATOM 1582 N N . ASN A 1 200 ? -14.942 3.533 4.817 1.00 93.75 200 ASN A N 1
ATOM 1583 C CA . ASN A 1 200 ? -16.009 4.358 5.380 1.00 93.75 200 ASN A CA 1
ATOM 1584 C C . ASN A 1 200 ? -15.681 5.868 5.440 1.00 93.75 200 ASN A C 1
ATOM 1586 O O . ASN A 1 200 ? -15.964 6.550 6.426 1.00 93.75 200 ASN A O 1
ATOM 1590 N N . LEU A 1 201 ? -15.082 6.392 4.370 1.00 93.94 201 LEU A N 1
ATOM 1591 C CA . LEU A 1 201 ? -14.901 7.823 4.141 1.00 93.94 201 LEU A CA 1
ATOM 1592 C C . LEU A 1 201 ? -15.950 8.379 3.163 1.00 93.94 201 LEU A C 1
ATOM 1594 O O . LEU A 1 201 ? -16.377 7.669 2.247 1.00 93.94 201 LEU A O 1
ATOM 1598 N N . PRO A 1 202 ? -16.330 9.666 3.283 1.00 93.00 202 PRO A N 1
ATOM 1599 C CA . PRO A 1 202 ? -17.249 10.299 2.340 1.00 93.00 202 PRO A CA 1
ATOM 1600 C C . PRO A 1 202 ? -16.686 10.309 0.913 1.00 93.00 202 PRO A C 1
ATOM 1602 O O . PRO A 1 202 ? -15.613 10.849 0.670 1.00 93.00 202 PRO A O 1
ATOM 1605 N N . VAL A 1 203 ? -17.412 9.762 -0.062 1.00 91.56 203 VAL A N 1
ATOM 1606 C CA . VAL A 1 203 ? -16.9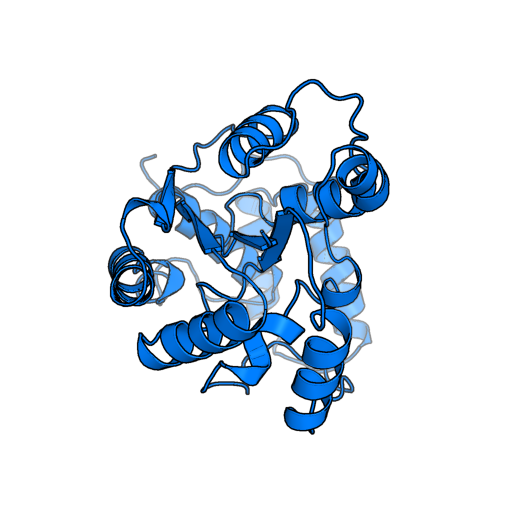50 9.746 -1.466 1.00 91.56 203 VAL A CA 1
ATOM 1607 C C . VAL A 1 203 ? -17.141 11.096 -2.170 1.00 91.56 203 VAL A C 1
ATOM 1609 O O . VAL A 1 203 ? -16.299 11.480 -2.972 1.00 91.56 203 VAL A O 1
ATOM 1612 N N . ASP A 1 204 ? -18.178 11.854 -1.801 1.00 88.19 204 ASP A N 1
ATOM 1613 C CA . ASP A 1 204 ? -18.588 13.100 -2.475 1.00 88.19 204 ASP A CA 1
ATOM 1614 C C . ASP A 1 204 ? -18.089 14.386 -1.783 1.00 88.19 204 ASP A C 1
ATOM 1616 O O . ASP A 1 204 ? -18.596 15.482 -2.034 1.00 88.19 204 ASP A O 1
ATOM 1620 N N . 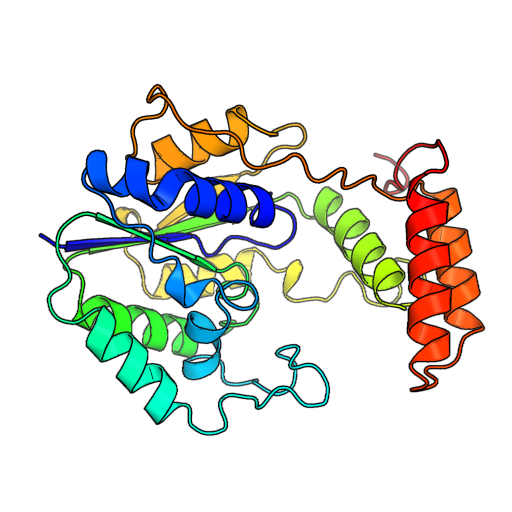ALA A 1 205 ? -17.114 14.279 -0.877 1.00 88.44 205 ALA A N 1
ATOM 1621 C CA . ALA A 1 205 ? -16.487 15.458 -0.283 1.00 88.44 205 ALA A CA 1
ATOM 1622 C C . ALA A 1 205 ? -15.616 16.203 -1.321 1.00 88.44 205 ALA A C 1
ATOM 1624 O O . ALA A 1 205 ? -15.238 15.627 -2.345 1.00 88.44 205 ALA A O 1
ATOM 1625 N N . PRO A 1 206 ? -15.285 17.490 -1.089 1.00 90.31 206 PRO A N 1
ATOM 1626 C CA . PRO A 1 206 ? -14.507 18.309 -2.020 1.00 90.31 206 PRO A CA 1
ATOM 1627 C C . PRO A 1 206 ? -13.014 17.939 -1.985 1.00 90.31 206 PRO A C 1
ATOM 1629 O O . PRO A 1 206 ? -12.167 18.746 -1.611 1.00 90.31 206 PRO A O 1
ATOM 1632 N N . TRP A 1 207 ? -12.700 16.695 -2.338 1.00 93.44 207 TRP A N 1
ATOM 1633 C CA . TRP A 1 207 ? -11.348 16.161 -2.342 1.00 93.44 207 TRP A CA 1
ATOM 1634 C C . TRP A 1 207 ? -10.491 16.777 -3.449 1.00 93.44 207 TRP A C 1
ATOM 1636 O O . TRP A 1 207 ? -10.952 17.060 -4.557 1.00 93.44 207 TRP A O 1
ATOM 1646 N N . GLU A 1 208 ? -9.204 16.919 -3.165 1.00 92.19 208 GLU A N 1
ATOM 1647 C CA . GLU A 1 208 ? -8.210 17.429 -4.094 1.00 92.19 208 GLU A CA 1
ATOM 1648 C C . GLU A 1 208 ? -7.536 16.289 -4.861 1.00 92.19 208 GLU A C 1
ATOM 1650 O O . GLU A 1 208 ? -7.053 15.310 -4.287 1.00 92.19 208 GLU A O 1
ATOM 1655 N N . ASN A 1 209 ? -7.449 16.429 -6.183 1.00 87.94 209 ASN A N 1
ATOM 1656 C CA . ASN A 1 209 ? -6.704 15.475 -6.994 1.00 87.94 209 ASN A CA 1
ATOM 1657 C C . ASN A 1 209 ? -5.192 15.704 -6.826 1.00 87.94 209 ASN A C 1
ATOM 1659 O O . ASN A 1 209 ? -4.729 16.842 -6.958 1.00 87.94 209 ASN A O 1
ATOM 1663 N N . PRO A 1 210 ? -4.390 14.647 -6.605 1.00 85.25 210 PRO A N 1
ATOM 1664 C CA . PRO A 1 210 ? -2.943 14.778 -6.568 1.00 85.25 210 PRO A CA 1
ATOM 1665 C C . PRO A 1 210 ? -2.411 15.229 -7.940 1.00 85.25 210 PRO A C 1
ATOM 1667 O O . PRO A 1 210 ? -3.023 14.942 -8.976 1.00 85.25 210 PRO A O 1
ATOM 1670 N N . PRO A 1 211 ? -1.247 15.903 -7.990 1.00 76.69 211 PRO A N 1
ATOM 1671 C CA . PRO A 1 211 ? -0.646 16.321 -9.250 1.00 76.69 211 PRO A CA 1
ATOM 1672 C C . PRO A 1 211 ? -0.453 15.120 -10.180 1.00 76.69 211 PRO A C 1
ATOM 1674 O O . PRO A 1 211 ? 0.109 14.093 -9.789 1.00 76.69 211 PRO A O 1
ATOM 1677 N N . SER A 1 212 ? -0.912 15.255 -11.427 1.00 62.41 212 SER A N 1
ATOM 1678 C CA . SER A 1 212 ? -0.896 14.162 -12.396 1.00 62.41 212 SER A CA 1
ATOM 1679 C C . SER A 1 212 ? 0.531 13.660 -12.614 1.00 62.41 212 SER A C 1
ATOM 1681 O O . SER A 1 212 ? 1.371 14.364 -13.185 1.00 62.41 212 SER A O 1
ATOM 1683 N N . ARG A 1 213 ? 0.815 12.419 -12.217 1.00 62.25 213 ARG A N 1
ATOM 1684 C CA . ARG A 1 213 ? 2.012 11.723 -12.688 1.00 62.25 213 ARG A CA 1
ATOM 1685 C C . ARG A 1 213 ? 1.690 11.127 -14.048 1.00 62.25 213 ARG A C 1
ATOM 1687 O O . ARG A 1 213 ? 0.918 10.180 -14.155 1.00 62.25 213 ARG A O 1
ATOM 1694 N N . SER A 1 214 ? 2.293 11.689 -15.092 1.00 51.72 214 SER A N 1
ATOM 1695 C CA . SER A 1 214 ? 2.340 11.097 -16.430 1.00 51.72 214 SER A CA 1
ATOM 1696 C C . SER A 1 214 ? 3.172 9.804 -16.373 1.00 51.72 214 SER A C 1
ATOM 1698 O O . SER A 1 214 ? 4.318 9.765 -16.819 1.00 51.72 214 SER A O 1
ATOM 1700 N N . ASN A 1 215 ? 2.617 8.738 -15.796 1.00 55.28 215 ASN A N 1
ATOM 1701 C CA . ASN A 1 215 ? 3.189 7.397 -15.867 1.00 55.28 215 ASN A CA 1
ATOM 1702 C C . ASN A 1 215 ? 2.895 6.832 -17.258 1.00 55.28 215 ASN A C 1
ATOM 1704 O O . ASN A 1 215 ? 2.043 5.958 -17.421 1.00 55.28 215 ASN A O 1
ATOM 1708 N N . LYS A 1 216 ? 3.572 7.365 -18.281 1.00 64.12 216 LYS A N 1
ATOM 1709 C CA . LYS A 1 216 ? 3.526 6.758 -19.608 1.00 64.12 216 LYS A CA 1
ATOM 1710 C C . LYS A 1 216 ? 4.170 5.381 -19.500 1.00 64.12 216 LYS A C 1
ATOM 1712 O O . LYS A 1 216 ? 5.344 5.252 -19.148 1.00 64.12 216 LYS A O 1
ATOM 1717 N N . ARG A 1 217 ? 3.358 4.351 -19.723 1.00 73.94 217 ARG A N 1
ATOM 1718 C CA . ARG A 1 217 ? 3.837 2.975 -19.845 1.00 73.94 217 ARG A CA 1
ATOM 1719 C C . ARG A 1 217 ? 4.740 2.898 -21.077 1.00 73.94 217 ARG A C 1
ATOM 1721 O O . ARG A 1 217 ? 4.521 3.623 -22.044 1.00 73.94 217 ARG A O 1
ATOM 1728 N N . LEU A 1 218 ? 5.754 2.040 -21.028 1.00 83.12 218 LEU A N 1
ATOM 1729 C CA . LEU A 1 218 ? 6.518 1.711 -22.228 1.00 83.12 218 LEU A CA 1
ATOM 1730 C C . LEU A 1 218 ? 5.620 0.920 -23.181 1.00 83.12 218 LEU A C 1
ATOM 1732 O O . LEU A 1 218 ? 4.896 0.025 -22.735 1.00 83.12 218 LEU A O 1
ATOM 1736 N N . SER A 1 219 ? 5.695 1.232 -24.475 1.00 87.31 219 SER A N 1
ATOM 1737 C CA . SER A 1 219 ? 5.156 0.340 -25.499 1.00 87.31 219 SER A CA 1
ATOM 1738 C C . SER A 1 219 ? 5.909 -0.993 -25.485 1.00 87.31 219 SER A C 1
ATOM 1740 O O . SER A 1 219 ? 7.031 -1.074 -24.975 1.00 87.31 219 SER A O 1
ATOM 1742 N N . GLY A 1 220 ? 5.306 -2.047 -26.037 1.00 86.31 220 GLY A N 1
ATOM 1743 C CA . GLY A 1 220 ? 5.941 -3.366 -26.096 1.00 86.31 220 GLY A CA 1
ATOM 1744 C C . GLY A 1 220 ? 7.303 -3.348 -26.789 1.00 86.31 220 GLY A C 1
ATOM 1745 O O . GLY A 1 220 ? 8.271 -3.884 -26.249 1.00 86.31 220 GLY A O 1
ATOM 1746 N N . ASP A 1 221 ? 7.408 -2.635 -27.908 1.00 88.38 221 ASP A N 1
ATOM 1747 C CA . ASP A 1 221 ? 8.666 -2.485 -28.645 1.00 88.38 221 ASP A CA 1
ATOM 1748 C C . ASP A 1 221 ? 9.714 -1.720 -27.831 1.00 88.38 221 ASP A C 1
ATOM 1750 O O . ASP A 1 221 ? 10.873 -2.129 -27.739 1.00 88.38 221 ASP A O 1
ATOM 1754 N N . ALA A 1 222 ? 9.309 -0.621 -27.188 1.00 90.56 222 ALA A N 1
ATOM 1755 C CA . ALA A 1 222 ? 10.201 0.174 -26.353 1.00 90.56 222 ALA A CA 1
ATOM 1756 C C . ALA A 1 222 ? 10.704 -0.623 -25.137 1.00 90.56 222 ALA A C 1
ATOM 1758 O O . ALA A 1 222 ? 11.859 -0.478 -24.729 1.00 90.56 222 ALA A O 1
ATOM 1759 N N . LEU A 1 223 ? 9.853 -1.486 -24.577 1.00 89.81 223 LEU A N 1
ATOM 1760 C CA . LEU A 1 223 ? 10.211 -2.381 -23.486 1.00 89.81 223 LEU A CA 1
ATOM 1761 C C . LEU A 1 223 ? 11.243 -3.425 -23.926 1.00 89.81 223 LEU A C 1
ATOM 1763 O O . LEU A 1 223 ? 12.223 -3.647 -23.216 1.00 89.81 223 LEU A O 1
ATOM 1767 N N . GLU A 1 224 ? 11.063 -4.023 -25.103 1.00 90.31 224 GLU A N 1
ATOM 1768 C CA . GLU A 1 224 ? 11.997 -5.014 -25.645 1.00 90.31 224 GLU A CA 1
ATOM 1769 C C . GLU A 1 224 ? 13.358 -4.393 -25.988 1.00 90.31 224 GLU A C 1
ATOM 1771 O O . GLU A 1 224 ? 14.405 -4.949 -25.646 1.00 90.31 224 GLU A O 1
ATOM 1776 N N . VAL A 1 225 ? 13.365 -3.191 -26.573 1.00 91.19 225 VAL A N 1
ATOM 1777 C CA . VAL A 1 225 ? 14.597 -2.417 -26.792 1.00 91.19 225 VAL A CA 1
ATOM 1778 C C . VAL A 1 225 ? 15.325 -2.182 -25.468 1.00 91.19 225 VAL A C 1
ATOM 1780 O O . VAL A 1 225 ? 16.530 -2.430 -25.376 1.00 91.19 225 VAL A O 1
ATOM 1783 N N . LEU A 1 226 ? 14.609 -1.749 -24.425 1.00 90.25 226 LEU A N 1
ATOM 1784 C CA . LEU A 1 226 ? 15.204 -1.523 -23.108 1.00 90.25 226 LEU A CA 1
ATOM 1785 C C . LEU A 1 226 ? 15.778 -2.815 -22.511 1.00 90.25 226 LEU A C 1
ATOM 1787 O O . LEU A 1 226 ? 16.890 -2.794 -21.985 1.00 90.25 226 LEU A O 1
ATOM 1791 N N . ARG A 1 227 ? 15.074 -3.946 -22.638 1.00 90.69 227 ARG A N 1
ATOM 1792 C CA . ARG A 1 227 ? 15.540 -5.259 -22.166 1.00 90.69 227 ARG A CA 1
ATOM 1793 C C . ARG A 1 227 ? 16.841 -5.688 -22.844 1.00 90.69 227 ARG A C 1
ATOM 1795 O O . ARG A 1 227 ? 17.772 -6.135 -22.173 1.00 90.69 227 ARG A O 1
ATOM 1802 N N . LEU A 1 228 ? 16.925 -5.542 -24.167 1.00 90.44 228 LEU A N 1
ATOM 1803 C CA . LEU A 1 228 ? 18.132 -5.868 -24.929 1.00 90.44 228 LEU A CA 1
ATOM 1804 C C . LEU A 1 228 ? 19.307 -4.967 -24.540 1.00 90.44 228 LEU A C 1
ATOM 1806 O O . LEU A 1 228 ? 20.432 -5.449 -24.427 1.00 90.44 228 LEU A O 1
ATOM 1810 N N . ILE A 1 229 ? 19.048 -3.684 -24.281 1.00 88.75 229 ILE A N 1
ATOM 1811 C CA . ILE A 1 229 ? 20.063 -2.750 -23.784 1.00 88.75 229 ILE A CA 1
ATOM 1812 C C . ILE A 1 229 ? 20.532 -3.158 -22.384 1.00 88.75 229 ILE A C 1
ATOM 1814 O O . ILE A 1 229 ? 21.737 -3.244 -22.161 1.00 88.75 229 ILE A O 1
ATOM 1818 N N . ASN A 1 230 ? 19.614 -3.478 -21.467 1.00 87.75 230 ASN A N 1
ATOM 1819 C CA . ASN A 1 230 ? 19.953 -3.968 -20.128 1.00 87.75 230 ASN A CA 1
ATOM 1820 C C . ASN A 1 230 ? 20.850 -5.214 -20.180 1.00 87.75 230 ASN A C 1
ATOM 1822 O O . ASN A 1 230 ? 21.752 -5.349 -19.368 1.00 87.75 230 ASN A O 1
ATOM 1826 N N . ARG A 1 231 ? 20.650 -6.107 -21.161 1.00 87.06 231 ARG A N 1
ATOM 1827 C CA . ARG A 1 231 ? 21.503 -7.293 -21.354 1.00 87.06 231 ARG A CA 1
ATOM 1828 C C . ARG A 1 231 ? 22.955 -6.945 -21.698 1.00 87.06 231 ARG A C 1
ATOM 1830 O O . ARG A 1 231 ? 23.852 -7.704 -21.356 1.00 87.06 231 ARG A O 1
ATOM 1837 N N . GLN A 1 232 ? 23.176 -5.846 -22.417 1.00 84.19 232 GLN A N 1
ATOM 1838 C CA . GLN A 1 232 ? 24.509 -5.389 -22.833 1.00 84.19 232 GLN A CA 1
ATOM 1839 C C . GLN A 1 232 ? 25.178 -4.513 -21.769 1.00 84.19 232 GLN A C 1
ATOM 1841 O O . GLN A 1 232 ? 26.403 -4.434 -21.691 1.00 84.19 232 GLN A O 1
ATOM 1846 N N . LEU A 1 233 ? 24.372 -3.831 -20.958 1.00 76.19 233 LEU A N 1
ATOM 1847 C CA . LEU A 1 233 ? 24.831 -3.061 -19.816 1.00 76.19 233 LEU A CA 1
ATOM 1848 C C . LEU A 1 233 ? 25.001 -4.012 -18.626 1.00 76.19 233 LEU A C 1
ATOM 1850 O O . LEU A 1 233 ? 24.092 -4.154 -17.814 1.00 76.19 233 LEU A O 1
ATOM 1854 N N . GLU A 1 234 ? 26.167 -4.656 -18.500 1.00 58.59 234 GLU A N 1
ATOM 1855 C CA . GLU A 1 234 ? 26.534 -5.320 -17.238 1.00 58.59 234 GLU A CA 1
ATOM 1856 C C . GLU A 1 234 ? 26.298 -4.364 -16.049 1.00 58.59 234 GLU A C 1
ATOM 1858 O O . GLU A 1 234 ? 26.468 -3.146 -16.213 1.00 58.59 234 GLU A O 1
ATOM 1863 N N . PRO A 1 235 ? 25.920 -4.867 -14.856 1.00 55.62 235 PRO A N 1
ATOM 1864 C CA . PRO A 1 235 ? 25.636 -4.035 -13.690 1.00 55.62 235 PRO A CA 1
ATOM 1865 C C . PRO A 1 235 ? 26.907 -3.308 -13.227 1.00 55.62 235 PRO A C 1
ATOM 1867 O O . PRO A 1 235 ? 27.658 -3.767 -12.375 1.00 55.62 235 PRO A O 1
ATOM 1870 N N . GLN A 1 236 ? 27.166 -2.145 -13.817 1.00 53.00 236 GLN A N 1
ATOM 1871 C CA . GLN A 1 236 ? 28.305 -1.295 -13.503 1.00 53.00 236 GLN A CA 1
ATOM 1872 C C . GLN A 1 236 ? 27.833 -0.210 -12.520 1.00 53.00 236 GLN A C 1
ATOM 1874 O O . GLN A 1 236 ? 26.969 0.601 -12.873 1.00 53.00 236 GLN A O 1
ATOM 1879 N N . PRO A 1 237 ? 28.399 -0.125 -11.301 1.00 49.81 237 PRO A N 1
ATOM 1880 C CA . PRO A 1 237 ? 27.928 0.743 -10.214 1.00 49.81 237 PRO A CA 1
ATOM 1881 C C . PRO A 1 237 ? 28.271 2.235 -10.413 1.00 49.81 237 PRO A C 1
ATOM 1883 O O . PRO A 1 237 ? 28.455 2.985 -9.456 1.00 49.81 237 PRO A O 1
ATOM 1886 N N . ASN A 1 238 ? 28.386 2.714 -11.655 1.00 56.47 238 ASN A N 1
ATOM 1887 C CA . ASN A 1 238 ? 28.752 4.098 -11.938 1.00 56.47 238 ASN A CA 1
ATOM 1888 C C . ASN A 1 238 ? 27.515 5.011 -12.007 1.00 56.47 238 ASN A C 1
ATOM 1890 O O . ASN A 1 238 ? 26.638 4.858 -12.859 1.00 56.47 238 ASN A O 1
ATOM 1894 N N . ARG A 1 239 ? 27.498 6.061 -11.179 1.00 55.28 239 ARG A N 1
ATOM 1895 C CA . ARG A 1 239 ? 26.445 7.093 -11.131 1.00 55.28 239 ARG A CA 1
ATOM 1896 C C . ARG A 1 239 ? 26.166 7.767 -12.485 1.00 55.28 239 ARG A C 1
ATOM 1898 O O . ARG A 1 239 ? 25.041 8.192 -12.744 1.00 55.28 239 ARG A O 1
ATOM 1905 N N . LYS A 1 240 ? 27.162 7.869 -13.378 1.00 56.50 240 LYS A N 1
ATO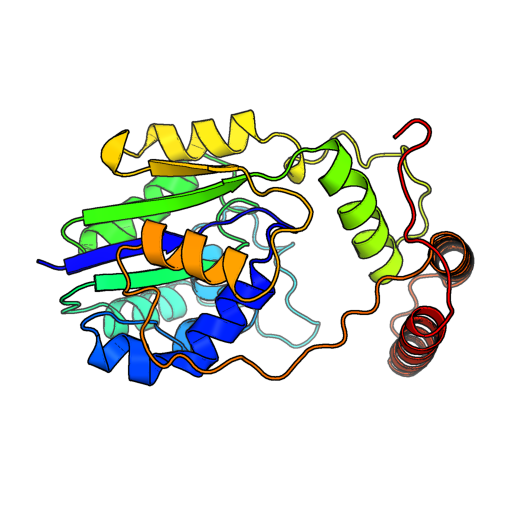M 1906 C CA . LYS A 1 240 ? 26.962 8.393 -14.746 1.00 56.50 240 LYS A CA 1
ATOM 1907 C C . LYS A 1 240 ? 26.134 7.443 -15.621 1.00 56.50 240 LYS A C 1
ATOM 1909 O O . LYS A 1 240 ? 25.313 7.924 -16.399 1.00 56.50 240 LYS A O 1
ATOM 1914 N N . HIS A 1 241 ? 26.300 6.129 -15.457 1.00 65.06 241 HIS A N 1
ATOM 1915 C CA . HIS A 1 241 ? 25.543 5.117 -16.201 1.00 65.06 241 HIS A CA 1
ATOM 1916 C C . HIS A 1 241 ? 24.076 5.110 -15.761 1.00 65.06 241 HIS A C 1
ATOM 1918 O O . HIS A 1 241 ? 23.190 5.126 -16.609 1.00 65.06 241 HIS A O 1
ATOM 1924 N N . GLN A 1 242 ? 23.816 5.235 -14.456 1.00 68.19 242 GLN A N 1
ATOM 1925 C CA . GLN A 1 242 ? 22.455 5.355 -13.913 1.00 68.19 242 GLN A CA 1
ATOM 1926 C C . GLN A 1 242 ? 21.702 6.571 -14.480 1.00 68.19 242 GLN A C 1
ATOM 1928 O O . GLN A 1 242 ? 20.525 6.475 -14.826 1.00 68.19 242 GLN A O 1
ATOM 1933 N N . ASN A 1 243 ? 22.383 7.711 -14.640 1.00 75.19 243 ASN A N 1
ATOM 1934 C CA . ASN A 1 243 ? 21.783 8.911 -15.230 1.00 75.19 243 ASN A CA 1
ATOM 1935 C C . ASN A 1 243 ? 21.501 8.758 -16.733 1.00 75.19 243 ASN A C 1
ATOM 1937 O O . ASN A 1 243 ? 20.460 9.216 -17.203 1.00 75.19 243 ASN A O 1
ATOM 1941 N N . GLY A 1 244 ? 22.416 8.138 -17.487 1.00 78.81 244 GLY A N 1
ATOM 1942 C CA . GLY A 1 244 ? 22.223 7.861 -18.913 1.00 78.81 244 GLY A CA 1
ATOM 1943 C C . GLY A 1 244 ? 21.074 6.883 -19.156 1.00 78.81 244 GLY A C 1
ATOM 1944 O O . GLY A 1 244 ? 20.185 7.162 -19.956 1.00 78.81 244 GLY A O 1
ATOM 1945 N N . TRP A 1 245 ? 21.039 5.794 -18.390 1.00 82.00 245 TRP A N 1
ATOM 1946 C CA . TRP A 1 245 ? 19.970 4.802 -18.434 1.00 82.00 245 TRP A CA 1
ATOM 1947 C C . TRP A 1 245 ? 18.609 5.401 -18.054 1.00 82.00 245 TRP A C 1
ATOM 1949 O O . TRP A 1 245 ? 17.622 5.173 -18.750 1.00 82.00 245 TRP A O 1
ATOM 1959 N N . LYS A 1 246 ? 18.554 6.259 -17.023 1.00 81.25 246 LYS A N 1
ATOM 1960 C CA . LYS A 1 246 ? 17.315 6.957 -16.649 1.00 81.25 246 LYS A CA 1
ATOM 1961 C C . LYS A 1 246 ? 16.796 7.818 -17.802 1.00 81.25 246 LYS A C 1
ATOM 1963 O O . LYS A 1 246 ? 15.618 7.748 -18.124 1.00 81.25 246 LYS A O 1
ATOM 1968 N N . ARG A 1 247 ? 17.673 8.590 -18.456 1.00 84.19 247 ARG A N 1
ATOM 1969 C CA . ARG A 1 247 ? 17.299 9.411 -19.623 1.00 84.19 247 ARG A CA 1
ATOM 1970 C C . ARG A 1 247 ? 16.792 8.565 -20.787 1.00 84.19 247 ARG A C 1
ATOM 1972 O O . ARG A 1 247 ? 15.813 8.951 -21.413 1.00 84.19 247 ARG A O 1
ATOM 1979 N N . LEU A 1 248 ? 17.440 7.433 -21.064 1.00 85.75 248 LEU A N 1
ATOM 1980 C CA . LEU A 1 248 ? 16.995 6.495 -22.093 1.00 85.75 248 LEU A CA 1
ATOM 1981 C C . LEU A 1 248 ? 15.586 5.981 -21.786 1.00 85.75 248 LEU A C 1
ATOM 1983 O O . LEU A 1 248 ? 14.706 6.074 -22.635 1.00 85.75 248 LEU A O 1
ATOM 1987 N N . ARG A 1 249 ? 15.357 5.488 -20.567 1.00 85.69 249 ARG A N 1
ATOM 1988 C CA . ARG A 1 249 ? 14.044 5.008 -20.127 1.00 85.69 249 ARG A CA 1
ATOM 1989 C C . ARG A 1 249 ? 12.976 6.098 -20.247 1.00 85.69 249 ARG A C 1
ATOM 1991 O O . ARG A 1 249 ? 11.921 5.849 -20.819 1.00 85.69 249 ARG A O 1
ATOM 1998 N N . ASP A 1 250 ? 13.264 7.302 -19.755 1.00 85.81 250 ASP A N 1
ATOM 1999 C CA . ASP A 1 250 ? 12.331 8.432 -19.793 1.00 85.81 250 ASP A CA 1
ATOM 2000 C C . ASP A 1 250 ? 12.042 8.888 -21.248 1.00 85.81 250 ASP A C 1
ATOM 2002 O O . ASP A 1 250 ? 10.948 9.372 -21.537 1.00 85.81 250 ASP A O 1
ATOM 2006 N N . TYR A 1 251 ? 12.990 8.717 -22.182 1.00 87.44 251 TYR A N 1
ATOM 2007 C CA . TYR A 1 251 ? 12.781 8.948 -23.619 1.00 87.44 251 TYR A CA 1
ATOM 2008 C C . TYR A 1 251 ? 11.910 7.859 -24.256 1.00 87.44 251 TYR A C 1
ATOM 2010 O O . TYR A 1 251 ? 10.951 8.169 -24.959 1.00 87.44 251 TYR A O 1
ATOM 2018 N N . LEU A 1 252 ? 12.194 6.586 -23.972 1.00 87.38 252 LEU A N 1
ATOM 2019 C CA . LEU A 1 252 ? 11.424 5.450 -24.484 1.00 87.38 252 LEU A CA 1
ATOM 2020 C C . LEU A 1 252 ? 9.951 5.501 -24.042 1.00 87.38 252 LEU A C 1
ATOM 2022 O O . LEU A 1 252 ? 9.071 5.142 -24.815 1.00 87.38 252 LEU A O 1
ATOM 2026 N N . GLN A 1 253 ? 9.663 6.025 -22.845 1.00 85.06 253 GLN A N 1
ATOM 2027 C CA . GLN A 1 253 ? 8.293 6.259 -22.359 1.00 85.06 253 GLN A CA 1
ATOM 2028 C C . GLN A 1 253 ? 7.510 7.304 -23.170 1.00 85.06 253 GLN A C 1
ATOM 2030 O O . GLN A 1 253 ? 6.296 7.424 -23.017 1.00 85.06 253 GLN A O 1
ATOM 2035 N N . GLN A 1 254 ? 8.176 8.106 -24.001 1.00 84.19 254 GLN A N 1
ATOM 2036 C CA . GLN A 1 254 ? 7.514 9.094 -24.856 1.00 84.19 254 GLN A CA 1
ATOM 2037 C C . GLN A 1 254 ? 7.142 8.527 -26.224 1.00 84.19 254 GLN A C 1
ATOM 2039 O O . GLN A 1 254 ? 6.361 9.162 -26.933 1.00 84.19 254 GLN A O 1
ATOM 2044 N N . LEU A 1 255 ? 7.693 7.367 -26.593 1.00 83.38 255 LEU A N 1
ATOM 2045 C CA . LEU A 1 255 ? 7.406 6.739 -27.871 1.00 83.38 255 LEU A CA 1
ATOM 2046 C C . LEU A 1 255 ? 5.964 6.212 -27.889 1.00 83.38 255 LEU A C 1
ATOM 2048 O O . LEU A 1 255 ? 5.501 5.656 -26.890 1.00 83.38 255 LEU A O 1
ATOM 2052 N N . PRO A 1 256 ? 5.240 6.393 -29.006 1.00 80.56 256 PRO A N 1
ATOM 2053 C CA . PRO A 1 256 ? 3.905 5.838 -29.155 1.00 80.56 256 PRO A CA 1
ATOM 2054 C C . PRO A 1 256 ? 3.963 4.309 -29.258 1.00 80.56 256 PRO A C 1
ATOM 2056 O O . PRO A 1 256 ? 4.987 3.727 -29.620 1.00 80.56 256 PRO A O 1
ATOM 2059 N N . GLY A 1 257 ? 2.833 3.670 -28.984 1.00 80.75 257 GLY A N 1
ATOM 2060 C CA . GLY A 1 257 ? 2.645 2.236 -29.159 1.00 80.75 257 GLY A CA 1
ATOM 2061 C C . GLY A 1 257 ? 1.828 1.636 -28.028 1.00 80.75 257 GLY A C 1
ATOM 2062 O O . GLY A 1 257 ? 1.685 2.233 -26.959 1.00 80.75 257 GLY A O 1
ATOM 2063 N N . GLU A 1 258 ? 1.306 0.444 -28.277 1.00 80.88 258 GLU A N 1
ATOM 2064 C CA . GLU A 1 258 ? 0.539 -0.278 -27.274 1.00 80.88 258 GLU A CA 1
ATOM 2065 C C . GLU A 1 258 ? 1.469 -0.869 -26.209 1.00 80.88 258 GLU A C 1
ATOM 2067 O O . GLU A 1 258 ? 2.579 -1.321 -26.532 1.00 80.88 258 GLU A O 1
ATOM 2072 N N . PRO A 1 259 ? 1.056 -0.870 -24.930 1.00 75.81 259 PRO A N 1
ATOM 2073 C CA . PRO A 1 259 ? 1.753 -1.614 -23.897 1.00 75.81 259 PRO A CA 1
ATOM 2074 C C . PRO A 1 259 ? 1.885 -3.083 -24.293 1.00 75.81 259 PRO A C 1
ATOM 2076 O O . PRO A 1 259 ? 1.021 -3.646 -24.962 1.00 75.81 259 PRO A O 1
ATOM 2079 N N . TRP A 1 260 ? 2.954 -3.719 -23.830 1.00 72.88 260 TRP A N 1
ATOM 2080 C CA . TRP A 1 260 ? 3.118 -5.155 -24.015 1.00 72.88 260 TRP A CA 1
ATOM 2081 C C . TRP A 1 260 ? 1.946 -5.934 -23.383 1.00 72.88 260 TRP A C 1
ATOM 2083 O O . TRP A 1 260 ? 1.548 -5.636 -22.253 1.00 72.88 260 TRP A O 1
ATOM 2093 N N . GLN A 1 261 ? 1.428 -6.942 -24.089 1.00 69.94 261 GLN A N 1
ATOM 2094 C CA . GLN A 1 261 ? 0.366 -7.840 -23.621 1.00 69.94 261 GLN A CA 1
ATOM 2095 C C . GLN A 1 261 ? 0.780 -9.306 -23.794 1.00 69.94 261 GLN A C 1
ATOM 2097 O O . GLN A 1 261 ? 1.609 -9.626 -24.648 1.00 69.94 261 GLN A O 1
ATOM 2102 N N . LEU A 1 262 ? 0.190 -10.196 -22.988 1.00 67.56 262 LEU A N 1
ATOM 2103 C CA . LEU A 1 262 ? 0.376 -11.639 -23.141 1.00 67.56 262 LEU A CA 1
ATOM 2104 C C . LEU A 1 262 ? -0.145 -12.099 -24.517 1.00 67.56 262 LEU A C 1
ATOM 2106 O O . LEU A 1 262 ? -1.198 -11.629 -24.952 1.00 67.56 262 LEU A O 1
ATOM 2110 N N . PRO A 1 263 ? 0.541 -13.034 -25.200 1.00 57.06 263 PRO A N 1
ATOM 2111 C CA . PRO A 1 263 ? 0.022 -13.618 -26.431 1.00 57.06 263 PRO A CA 1
ATOM 2112 C C . PRO A 1 263 ? -1.327 -14.311 -26.174 1.00 57.06 263 PRO A C 1
ATOM 2114 O O . PRO A 1 263 ? -1.387 -15.253 -25.387 1.00 57.06 263 PRO A O 1
ATOM 2117 N N . GLY A 1 264 ? -2.390 -13.865 -26.852 1.00 55.03 264 GLY A N 1
ATOM 2118 C CA . GLY A 1 264 ? -3.725 -14.482 -26.791 1.00 55.03 264 GLY A CA 1
ATOM 2119 C C . GLY A 1 264 ? -4.737 -13.837 -25.834 1.00 55.03 264 GLY A C 1
ATOM 2120 O O . GLY A 1 264 ? -5.755 -14.471 -25.558 1.00 55.03 264 GLY A O 1
ATOM 2121 N N . GLY A 1 265 ? -4.462 -12.626 -25.332 1.00 43.53 265 GLY A N 1
ATOM 2122 C CA . GLY A 1 265 ? -5.448 -11.769 -24.652 1.00 43.53 265 GLY A CA 1
ATOM 2123 C C . GLY A 1 265 ? -6.374 -11.021 -25.605 1.00 43.53 265 GLY A C 1
ATOM 2124 O O . GLY A 1 265 ? -5.957 -10.774 -26.760 1.00 43.53 265 GLY A O 1
#

Solvent-accessible surface area (backbone atoms only — not comparable to full-atom values): 15301 Å² total; per-residue (Å²): 120,18,36,35,34,37,32,25,38,36,88,91,58,52,57,68,57,54,52,46,31,48,57,65,30,27,68,63,38,43,77,72,60,27,42,46,66,65,86,48,54,58,80,60,20,42,79,82,32,59,77,48,28,86,78,57,84,84,56,88,56,55,95,85,52,77,60,72,87,47,48,67,62,50,50,50,58,49,50,66,70,39,60,86,49,65,40,35,34,51,47,69,23,51,51,40,48,75,48,37,74,45,44,69,32,40,46,53,49,49,58,56,49,57,74,48,25,84,39,68,31,40,35,36,42,44,59,59,58,84,65,43,51,49,54,51,51,50,48,43,33,76,70,54,36,43,78,66,91,76,83,61,78,85,77,46,73,90,68,41,58,63,58,49,49,50,29,51,50,76,73,42,56,74,92,30,48,48,77,41,81,47,59,91,86,66,49,75,67,57,44,50,38,57,49,25,59,71,68,74,42,80,65,86,56,96,75,60,81,51,83,84,75,84,77,56,64,44,8,35,67,46,45,51,54,46,17,58,48,28,61,71,51,68,97,64,95,44,73,68,55,55,54,51,50,50,52,51,53,63,51,39,31,69,47,83,67,64,61,57,71,68,94,89,118

Foldseek 3Di:
DEEEEAEQEAPPLCLVQLLLQCLQCQVVCVVQFEGEPCVCPDPQNCLLQCLLFPDNPPVDQDVVRPPCPPNVVSLVVVCVVLVPGDTYYYHGHNVNLQRQLALRSLQVSVVSVVVRGPYAAYEYEDEDVQVVQLVVLLVCLLVLAQDDRPPPSPPGPSNVVVSSCCSNPVNDDPVRYHYHYRDPPCDDLNSNLVVCVVSVHDSPPPGDRRDDDPPQRAAPVLSNVSSVVSVVDDPDPDPVVVVVNVVSNVVRSPDDHHRDHDPPD

Mean predicted aligned error: 7.9 Å

Secondary structure (DSSP, 8-state):
-EEEEEE---TTSSHHHHHHHHHHTHHHHHHTTEE--GGG-GGGGGGGTTTT-S--TTS---TT----S-HHHHHHHHHHHHTT--EEEEEE-THHHHH--SHHHHHHHHHHHHTT-SEEEEEEEEE-HHHHHHHHHHHHHTTT--PPTTSSTTSSGGG-HHHHHHHHHTTS-GGGEEEEEEPTT--HHHHHHHHHHHTT--TTS-PPPPP-----PPBHHHHHHHHHHHHHS-----HHHHHHHHHHHHHHTTS-SPBP--TT-

Radius of gyration: 19.55 Å; Cα contacts (8 Å, |Δi|>4): 335; chains: 1; bounding box: 47×37×52 Å

Sequence (265 aa):
MAHAYVHIGTEKTGTTYIQDFLKTNAELIALNGAHFPTYFMFRRNLRLVVPFARERDDIDFKPGDKSPTDIDAVLLDLDERLSGAQGTWIFSAEHLSSRLDTPEEVGAFLAWLDGYFDTVTVVLFLRRQDFMIPSSYSTRVMGGGSEPLGTGDTHSTLFDLESVVDSWAAHLEPENFIVRPYFEGTTGTTLIHEFFATVNLPVDAPWENPPSRSNKRLSGDALEVLRLINRQLEPQPNRKHQNGWKRLRDYLQQLPGEPWQLPGG

Nearest PDB structures (foldseek):
  3ap3-assembly1_A  TM=4.500E-01  e=2.320E-03  Homo sapiens
  1rj9-assembly1_A  TM=3.792E-01  e=1.082E+00  Thermus aquaticus
  2cnw-assembly1_D  TM=3.940E-01  e=2.023E+00  Thermus aquaticus
  2cnw-assembly3_F  TM=3.732E-01  e=4.487E+00  Thermus aquaticus
  1ng1-assembly1_A  TM=3.042E-01  e=3.190E+00  Thermus aquaticus

pLDDT: mean 82.18, std 14.01, range [34.62, 98.25]